Protein AF-0000000085056384 (afdb_homodimer)

Organism: Heterostelium pallidum (strain ATCC 26659 / Pp 5 / PN500) (NCBI:txid670386)

Sequence (356 aa):
MSIYLKQSVDLKYYKMDKVLSSLNLTNDDMIGVQISLLLFVPYLLGHFLFPKLTFQFGSLVLACCGGLTVGFSLNSHSSFEEKIADCIFSVVIMLLALSALHNNSKKPMMVGYILHGTWDILHHHWTGHLHVAWDIKTTTPLWYPLSCFTYDFLVAAMYMVTSYPSSGGNTAQKKKTRMSIYLKQSVDLKYYKMDKVLSSLNLTNDDMIGVQISLLLFVPYLLGHFLFPKLTFQFGSLVLACCGGLTVGFSLNSHSSFEEKIADCIFSVVIMLLALSALHNNSKKPMMVGYILHGTWDILHHHWTGHLHVAWDIKTTTPLWYPLSCFTYDFLVAAMYMVTSYPSSGGNTAQKKKTR

pLDDT: mean 84.23, std 18.68, range [29.98, 98.81]

Structure (mmCIF, N/CA/C/O backbone):
data_AF-0000000085056384-model_v1
#
loop_
_entity.id
_entity.type
_entity.pdbx_description
1 polymer 'Transmembrane protein'
#
loop_
_atom_site.group_PDB
_atom_site.id
_atom_site.type_symbol
_atom_site.label_atom_id
_atom_site.label_alt_id
_atom_site.label_comp_id
_atom_site.label_asym_id
_atom_site.label_entity_id
_atom_site.label_seq_id
_atom_site.pdbx_PDB_ins_code
_atom_site.Cartn_x
_atom_site.Cartn_y
_atom_site.Cartn_z
_atom_site.occupancy
_atom_site.B_iso_or_equiv
_atom_site.auth_seq_id
_atom_site.auth_comp_id
_atom_site.auth_asym_id
_atom_site.auth_atom_id
_atom_site.pdbx_PDB_model_num
ATOM 1 N N . MET A 1 1 ? -24.984 -33.156 29.578 1 57.06 1 MET A N 1
ATOM 2 C CA . MET A 1 1 ? -24.625 -31.75 29.344 1 57.06 1 MET A CA 1
ATOM 3 C C . MET A 1 1 ? -23.703 -31.625 28.141 1 57.06 1 MET A C 1
ATOM 5 O O . MET A 1 1 ? -23.859 -30.719 27.312 1 57.06 1 MET A O 1
ATOM 9 N N . SER A 1 2 ? -22.891 -32.656 27.828 1 69.38 2 SER A N 1
ATOM 10 C CA . SER A 1 2 ? -21.906 -32.625 26.75 1 69.38 2 SER A CA 1
ATOM 11 C C . SER A 1 2 ? -22.578 -32.812 25.391 1 69.38 2 SER A C 1
ATOM 13 O O . SER A 1 2 ? -22.25 -32.125 24.422 1 69.38 2 SER A O 1
ATOM 15 N N . ILE A 1 3 ? -23.625 -33.562 25.406 1 69.62 3 ILE A N 1
ATOM 16 C CA . ILE A 1 3 ? -24.266 -33.875 24.141 1 69.62 3 ILE A CA 1
ATOM 17 C C . ILE A 1 3 ? -25.109 -32.688 23.672 1 69.62 3 ILE A C 1
ATOM 19 O O . ILE A 1 3 ? -25.125 -32.344 22.484 1 69.62 3 ILE A O 1
ATOM 23 N N . TYR A 1 4 ? -25.719 -31.953 24.531 1 64.38 4 TYR A N 1
ATOM 24 C CA . TYR A 1 4 ? -26.531 -30.781 24.188 1 64.38 4 TYR A CA 1
ATOM 25 C C . TYR A 1 4 ? -25.656 -29.641 23.688 1 64.38 4 TYR A C 1
ATOM 27 O O . TYR A 1 4 ? -26.031 -28.922 22.75 1 64.38 4 TYR A O 1
ATOM 35 N N . LEU A 1 5 ? -24.516 -29.5 24.188 1 63.44 5 LEU A N 1
ATOM 36 C CA . LEU A 1 5 ? -23.578 -28.469 23.734 1 63.44 5 LEU A CA 1
ATOM 37 C C . LEU A 1 5 ? -23.047 -28.781 22.344 1 63.44 5 LEU A C 1
ATOM 39 O O . LEU A 1 5 ? -22.938 -27.875 21.5 1 63.44 5 LEU A O 1
ATOM 43 N N . LYS A 1 6 ? -22.812 -30.031 22.094 1 68.12 6 LYS A N 1
ATOM 44 C CA . LYS A 1 6 ? -22.344 -30.438 20.766 1 68.12 6 LYS A CA 1
ATOM 45 C C . LYS A 1 6 ? -23.422 -30.234 19.719 1 68.12 6 LYS A C 1
ATOM 47 O O . LYS A 1 6 ? -23.156 -29.75 18.625 1 68.12 6 LYS A O 1
ATOM 52 N N . GLN A 1 7 ? -24.594 -30.531 20.078 1 63.97 7 GLN A N 1
ATOM 53 C CA . GLN A 1 7 ? -25.719 -30.359 19.156 1 63.97 7 GLN A CA 1
ATOM 54 C C . GLN A 1 7 ? -25.969 -28.875 18.875 1 63.97 7 GLN A C 1
ATOM 56 O O . GLN A 1 7 ? -26.281 -28.5 17.75 1 63.97 7 GLN A O 1
ATOM 61 N N . SER A 1 8 ? -25.719 -28.062 19.844 1 64.25 8 SER A N 1
ATOM 62 C CA . SER A 1 8 ? -25.875 -26.625 19.656 1 64.25 8 SER A CA 1
ATOM 63 C C . SER A 1 8 ? -24.781 -26.047 18.781 1 64.25 8 SER A C 1
ATOM 65 O O . SER A 1 8 ? -25.047 -25.203 17.922 1 64.25 8 SER A O 1
ATOM 67 N N . VAL A 1 9 ? -23.625 -26.594 19.016 1 65.25 9 VAL A N 1
ATOM 68 C CA . VAL A 1 9 ? -22.5 -26.172 18.188 1 65.25 9 VAL A CA 1
ATOM 69 C C . VAL A 1 9 ? -22.703 -26.656 16.75 1 65.25 9 VAL A C 1
ATOM 71 O O . VAL A 1 9 ? -22.516 -25.891 15.797 1 65.25 9 VAL A O 1
ATOM 74 N N . ASP A 1 10 ? -23.109 -27.875 16.594 1 62.66 10 ASP A N 1
ATOM 75 C CA . ASP A 1 10 ? -23.406 -28.438 15.281 1 62.66 10 ASP A CA 1
ATOM 76 C C . ASP A 1 10 ? -24.531 -27.672 14.602 1 62.66 10 ASP A C 1
ATOM 78 O O . ASP A 1 10 ? -24.484 -27.438 13.391 1 62.66 10 ASP A O 1
ATOM 82 N N . LEU A 1 11 ? -25.484 -27.312 15.336 1 62.09 11 LEU A N 1
ATOM 83 C CA . LEU A 1 11 ? -26.594 -26.547 14.797 1 62.09 11 LEU A CA 1
ATOM 84 C C . LEU A 1 11 ? -26.141 -25.156 14.375 1 62.09 11 LEU A C 1
ATOM 86 O O . LEU A 1 11 ? -26.562 -24.656 13.328 1 62.09 11 LEU A O 1
ATOM 90 N N . LYS A 1 12 ? -25.391 -24.578 15.18 1 58.03 12 LYS A N 1
ATOM 91 C CA . LYS A 1 12 ? -24.859 -23.266 14.828 1 58.03 12 LYS A CA 1
ATOM 92 C C . LYS A 1 12 ? -23.984 -23.359 13.57 1 58.03 12 LYS A C 1
ATOM 94 O O . LYS A 1 12 ? -24.062 -22.484 12.703 1 58.03 12 LYS A O 1
ATOM 99 N N . TYR A 1 13 ? -23.172 -24.328 13.562 1 62.41 13 TYR A N 1
ATOM 100 C CA . TYR A 1 13 ? -22.359 -24.531 12.367 1 62.41 13 TYR A CA 1
ATOM 101 C C . TYR A 1 13 ? -23.234 -24.828 11.156 1 62.41 13 TYR A C 1
ATOM 103 O O . TYR A 1 13 ? -22.953 -24.344 10.055 1 62.41 13 TYR A O 1
ATOM 111 N N . TYR A 1 14 ? -24.234 -25.562 11.438 1 60.69 14 TYR A N 1
ATOM 112 C CA . TYR A 1 14 ? -25.172 -25.891 10.367 1 60.69 14 TYR A CA 1
ATOM 113 C C . TYR A 1 14 ? -25.906 -24.641 9.891 1 60.69 14 TYR A C 1
ATOM 115 O O . TYR A 1 14 ? -26.062 -24.422 8.688 1 60.69 14 TYR A O 1
ATOM 123 N N . LYS A 1 15 ? -26.375 -23.859 10.805 1 59.12 15 LYS A N 1
ATOM 124 C CA . LYS A 1 15 ? -27.031 -22.609 10.445 1 59.12 15 LYS A CA 1
ATOM 125 C C . LYS A 1 15 ? -26.078 -21.672 9.727 1 59.12 15 LYS A C 1
ATOM 127 O O . LYS A 1 15 ? -26.453 -21.016 8.742 1 59.12 15 LYS A O 1
ATOM 132 N N . MET A 1 16 ? -24.906 -21.562 10.234 1 63.88 16 MET A N 1
ATOM 133 C CA . MET A 1 16 ? -23.922 -20.703 9.586 1 63.88 16 MET A CA 1
ATOM 134 C C . MET A 1 16 ? -23.625 -21.188 8.172 1 63.88 16 MET A C 1
ATOM 136 O O . MET A 1 16 ? -23.531 -20.375 7.242 1 63.88 16 MET A O 1
ATOM 140 N N . ASP A 1 17 ? -23.578 -22.438 8.07 1 65.94 17 ASP A N 1
ATOM 141 C CA . ASP A 1 17 ? -23.359 -23.016 6.75 1 65.94 17 ASP A CA 1
ATOM 142 C C . ASP A 1 17 ? -24.516 -22.703 5.805 1 65.94 17 ASP A C 1
ATOM 144 O O . ASP A 1 17 ? -24.297 -22.422 4.621 1 65.94 17 ASP A O 1
ATOM 148 N N . LYS A 1 18 ? -25.734 -22.797 6.336 1 62.41 18 LYS A N 1
ATOM 149 C CA . LYS A 1 18 ? -26.906 -22.484 5.512 1 62.41 18 LYS A CA 1
ATOM 150 C C . LYS A 1 18 ? -26.906 -21.016 5.098 1 62.41 18 LYS A C 1
ATOM 152 O O . LYS A 1 18 ? -27.219 -20.688 3.953 1 62.41 18 LYS A O 1
ATOM 157 N N . VAL A 1 19 ? -26.656 -20.141 6 1 57.25 19 VAL A N 1
ATOM 158 C CA . VAL A 1 19 ? -26.594 -18.703 5.707 1 57.25 19 VAL A CA 1
ATOM 159 C C . VAL A 1 19 ? -25.484 -18.438 4.699 1 57.25 19 VAL A C 1
ATOM 161 O O . VAL A 1 19 ? -25.688 -17.703 3.725 1 57.25 19 VAL A O 1
ATOM 164 N N . LEU A 1 20 ? -24.406 -19.078 5.035 1 65.69 20 LEU A N 1
ATOM 165 C CA . LEU A 1 20 ? -23.281 -18.891 4.129 1 65.69 20 LEU A CA 1
ATOM 166 C C . LEU A 1 20 ? -23.625 -19.375 2.725 1 65.69 20 LEU A C 1
ATOM 168 O O . LEU A 1 20 ? -23.297 -18.719 1.735 1 65.69 20 LEU A O 1
ATOM 172 N N . SER A 1 21 ? -24.172 -20.562 2.721 1 68.75 21 SER A N 1
ATOM 173 C CA . SER A 1 21 ? -24.547 -21.141 1.431 1 68.75 21 SER A CA 1
ATOM 174 C C . SER A 1 21 ? -25.562 -20.266 0.71 1 68.75 21 SER A C 1
ATOM 176 O O . SER A 1 21 ? -25.484 -20.078 -0.506 1 68.75 21 SER A O 1
ATOM 178 N N . SER A 1 22 ? -26.438 -19.766 1.46 1 63.66 22 SER A N 1
ATOM 179 C CA . SER A 1 22 ? -27.469 -18.922 0.853 1 63.66 22 SER A CA 1
ATOM 180 C C . SER A 1 22 ? -26.875 -17.641 0.288 1 63.66 22 SER A C 1
ATOM 182 O O . SER A 1 22 ? -27.328 -17.125 -0.729 1 63.66 22 SER A O 1
ATOM 184 N N . LEU A 1 23 ? -25.75 -17.281 0.903 1 68.62 23 LEU A N 1
ATOM 185 C CA . LEU A 1 23 ? -25.141 -16.031 0.483 1 68.62 23 LEU A CA 1
ATOM 186 C C . LEU A 1 23 ? -23.922 -16.297 -0.399 1 68.62 23 LEU A C 1
ATOM 188 O O . LEU A 1 23 ? -23.203 -15.367 -0.779 1 68.62 23 LEU A O 1
ATOM 192 N N . ASN A 1 24 ? -23.75 -17.578 -0.714 1 75.06 24 ASN A N 1
ATOM 193 C CA . ASN A 1 24 ? -22.609 -17.984 -1.517 1 75.06 24 ASN A CA 1
ATOM 194 C C . ASN A 1 24 ? -21.297 -17.5 -0.912 1 75.06 24 ASN A C 1
ATOM 196 O O . ASN A 1 24 ? -20.453 -16.953 -1.619 1 75.06 24 ASN A O 1
ATOM 200 N N . LEU A 1 25 ? -21.328 -17.625 0.443 1 83.5 25 LEU A N 1
ATOM 201 C CA . LEU A 1 25 ? -20.125 -17.266 1.195 1 83.5 25 LEU A CA 1
ATOM 202 C C . LEU A 1 25 ? -19.406 -18.516 1.697 1 83.5 25 LEU A C 1
ATOM 204 O O . LEU A 1 25 ? -20.031 -19.547 1.94 1 83.5 25 LEU A O 1
ATOM 208 N N . THR A 1 26 ? -18.125 -18.422 1.777 1 85.94 26 THR A N 1
ATOM 209 C CA . THR A 1 26 ? -17.297 -19.5 2.33 1 85.94 26 THR A CA 1
ATOM 210 C C . THR A 1 26 ? -16.922 -19.188 3.775 1 85.94 26 THR A C 1
ATOM 212 O O . THR A 1 26 ? -17.172 -18.094 4.273 1 85.94 26 THR A O 1
ATOM 215 N N . ASN A 1 27 ? -16.422 -20.25 4.379 1 90.19 27 ASN A N 1
ATOM 216 C CA . ASN A 1 27 ? -15.883 -20.031 5.715 1 90.19 27 ASN A CA 1
ATOM 217 C C . ASN A 1 27 ? -14.789 -18.969 5.711 1 90.19 27 ASN A C 1
ATOM 219 O O . ASN A 1 27 ? -14.648 -18.203 6.668 1 90.19 27 ASN A O 1
ATOM 223 N N . ASP A 1 28 ? -14.055 -18.906 4.746 1 91.81 28 ASP A N 1
ATOM 224 C CA . ASP A 1 28 ? -13 -17.891 4.625 1 91.81 28 ASP A CA 1
ATOM 225 C C . ASP A 1 28 ? -13.594 -16.5 4.543 1 91.81 28 ASP A C 1
ATOM 227 O O . ASP A 1 28 ? -13.023 -15.539 5.078 1 91.81 28 ASP A O 1
ATOM 231 N N . ASP A 1 29 ? -14.695 -16.438 3.926 1 92.38 29 ASP A N 1
ATOM 232 C CA . ASP A 1 29 ? -15.391 -15.148 3.883 1 92.38 29 ASP A CA 1
ATOM 233 C C . ASP A 1 29 ? -15.742 -14.664 5.289 1 92.38 29 ASP A C 1
ATOM 235 O O . ASP A 1 29 ? -15.547 -13.492 5.617 1 92.38 29 ASP A O 1
ATOM 239 N N . MET A 1 30 ? -16.188 -15.531 6.008 1 93.5 30 MET A N 1
ATOM 240 C CA . MET A 1 30 ? -16.578 -15.172 7.367 1 93.5 30 MET A CA 1
ATOM 241 C C . MET A 1 30 ? -15.367 -14.805 8.211 1 93.5 30 MET A C 1
ATOM 243 O O . MET A 1 30 ? -15.43 -13.891 9.039 1 93.5 30 MET A O 1
ATOM 247 N N . ILE A 1 31 ? -14.352 -15.516 8.031 1 94.62 31 ILE A N 1
ATOM 248 C CA . ILE A 1 31 ? -13.102 -15.156 8.695 1 94.62 31 ILE A CA 1
ATOM 249 C C . ILE A 1 31 ? -12.703 -13.734 8.297 1 94.62 31 ILE A C 1
ATOM 251 O O . ILE A 1 31 ? -12.273 -12.945 9.141 1 94.62 31 ILE A O 1
ATOM 255 N N . GLY A 1 32 ? -12.883 -13.414 7.094 1 96.25 32 GLY A N 1
ATOM 256 C CA . GLY A 1 32 ? -12.594 -12.062 6.621 1 96.25 32 GLY A CA 1
ATOM 257 C C . GLY A 1 32 ? -13.414 -11 7.324 1 96.25 32 GLY A C 1
ATOM 258 O O . GLY A 1 32 ? -12.875 -9.961 7.723 1 96.25 32 GLY A O 1
ATOM 259 N N . VAL A 1 33 ? -14.648 -11.289 7.457 1 95.94 33 VAL A N 1
ATOM 260 C CA . VAL A 1 33 ? -15.523 -10.336 8.141 1 95.94 33 VAL A CA 1
ATOM 261 C C . VAL A 1 33 ? -15.086 -10.188 9.602 1 95.94 33 VAL A C 1
ATOM 263 O O . VAL A 1 33 ? -15.031 -9.078 10.125 1 95.94 33 VAL A O 1
ATOM 266 N N . GLN A 1 34 ? -14.766 -11.273 10.195 1 97.06 34 GLN A N 1
ATOM 267 C CA . GLN A 1 34 ? -14.312 -11.234 11.578 1 97.06 34 GLN A CA 1
ATOM 268 C C . GLN A 1 34 ? -13.023 -10.43 11.719 1 97.06 34 GLN A C 1
ATOM 270 O O . GLN A 1 34 ? -12.898 -9.602 12.625 1 97.06 34 GLN A O 1
ATOM 275 N N . ILE A 1 35 ? -12.109 -10.594 10.852 1 96.75 35 ILE A N 1
ATOM 276 C CA . ILE A 1 35 ? -10.859 -9.852 10.852 1 96.75 35 ILE A CA 1
ATOM 277 C C . ILE A 1 35 ? -11.141 -8.359 10.703 1 96.75 35 ILE A C 1
ATOM 279 O O . ILE A 1 35 ? -10.57 -7.539 11.43 1 96.75 35 ILE A O 1
ATOM 283 N N . SER A 1 36 ? -12.016 -8.031 9.82 1 97.81 36 SER A N 1
ATOM 284 C CA . SER A 1 36 ? -12.336 -6.629 9.57 1 97.81 36 SER A CA 1
ATOM 285 C C . SER A 1 36 ? -12.961 -5.977 10.805 1 97.81 36 SER A C 1
ATOM 287 O O . SER A 1 36 ? -12.625 -4.844 11.148 1 97.81 36 SER A O 1
ATOM 289 N N . LEU A 1 37 ? -13.836 -6.68 11.453 1 97.5 37 LEU A N 1
ATOM 290 C CA . LEU A 1 37 ? -14.469 -6.145 12.648 1 97.5 37 LEU A CA 1
ATOM 291 C C . LEU A 1 37 ? -13.445 -5.957 13.766 1 97.5 37 LEU A C 1
ATOM 293 O O . LEU A 1 37 ? -13.453 -4.938 14.461 1 97.5 37 LEU A O 1
ATOM 297 N N . LEU A 1 38 ? -12.578 -6.863 13.875 1 97.62 38 LEU A N 1
ATOM 298 C CA . LEU A 1 38 ? -11.531 -6.781 14.891 1 97.62 38 LEU A CA 1
ATOM 299 C C . LEU A 1 38 ? -10.609 -5.602 14.617 1 97.62 38 LEU A C 1
ATOM 301 O O . LEU A 1 38 ? -10.172 -4.922 15.555 1 97.62 38 LEU A O 1
ATOM 305 N N . LEU A 1 39 ? -10.328 -5.375 13.391 1 97.56 39 LEU A N 1
ATOM 306 C CA . LEU A 1 39 ? -9.422 -4.285 13.031 1 97.56 39 LEU A CA 1
ATOM 307 C C . LEU A 1 39 ? -10.141 -2.941 13.117 1 97.56 39 LEU A C 1
ATOM 309 O O . LEU A 1 39 ? -9.508 -1.914 13.375 1 97.56 39 LEU A O 1
ATOM 313 N N . PHE A 1 40 ? -11.422 -2.922 12.93 1 98.31 40 PHE A N 1
ATOM 314 C CA . PHE A 1 40 ? -12.172 -1.673 12.945 1 98.31 40 PHE A CA 1
ATOM 315 C C . PHE A 1 40 ? -12.289 -1.125 14.359 1 98.31 40 PHE A C 1
ATOM 317 O O . PHE A 1 40 ? -12.289 0.091 14.562 1 98.31 40 PHE A O 1
ATOM 324 N N . VAL A 1 41 ? -12.328 -1.906 15.328 1 98.06 41 VAL A N 1
ATOM 325 C CA . VAL A 1 41 ? -12.516 -1.483 16.719 1 98.06 41 VAL A CA 1
ATOM 326 C C . VAL A 1 41 ? -11.367 -0.577 17.141 1 98.06 41 VAL A C 1
ATOM 328 O O . VAL A 1 41 ? -11.586 0.558 17.562 1 98.06 41 VAL A O 1
ATOM 331 N N . PRO A 1 42 ? -10.148 -1.026 17.047 1 97.81 42 PRO A N 1
ATOM 332 C CA . PRO A 1 42 ? -9.078 -0.097 17.422 1 97.81 42 PRO A CA 1
ATOM 333 C C . PRO A 1 42 ? -9.039 1.142 16.531 1 97.81 42 PRO A C 1
ATOM 335 O O . PRO A 1 42 ? -8.648 2.221 16.984 1 97.81 42 PRO A O 1
ATOM 338 N N . TYR A 1 43 ? -9.43 0.991 15.289 1 97.56 43 TYR A N 1
ATOM 339 C CA . TYR A 1 43 ? -9.492 2.17 14.438 1 97.56 43 TYR A CA 1
ATOM 340 C C . TYR A 1 43 ? -10.523 3.168 14.953 1 97.56 43 TYR A C 1
ATOM 342 O O . TYR A 1 43 ? -10.258 4.371 15.016 1 97.56 43 TYR A O 1
ATOM 350 N N . LEU A 1 44 ? -11.633 2.654 15.32 1 96.5 44 LEU A N 1
ATOM 351 C CA . LEU A 1 44 ? -12.703 3.479 15.883 1 96.5 44 LEU A CA 1
ATOM 352 C C . LEU A 1 44 ? -12.25 4.141 17.188 1 96.5 44 LEU A C 1
ATOM 354 O O . LEU A 1 44 ? -12.43 5.348 17.359 1 96.5 44 LEU A O 1
ATOM 358 N N . LEU A 1 45 ? -11.648 3.422 18.031 1 96.81 45 LEU A N 1
ATOM 359 C CA . LEU A 1 45 ? -11.156 3.963 19.297 1 96.81 45 LEU A CA 1
ATOM 360 C C . LEU A 1 45 ? -10.086 5.02 19.047 1 96.81 45 LEU A C 1
ATOM 362 O O . LEU A 1 45 ? -10.094 6.078 19.688 1 96.81 45 LEU A O 1
ATOM 366 N N . GLY A 1 46 ? -9.242 4.746 18.125 1 96.19 46 GLY A N 1
ATOM 367 C CA . GLY A 1 46 ? -8.195 5.695 17.781 1 96.19 46 GLY A CA 1
ATOM 368 C C . GLY A 1 46 ? -8.727 6.996 17.219 1 96.19 46 GLY A C 1
ATOM 369 O O . GLY A 1 46 ? -8.18 8.07 17.484 1 96.19 46 GLY A O 1
ATOM 370 N N . HIS A 1 47 ? -9.734 6.848 16.453 1 95.06 47 HIS A N 1
ATOM 371 C CA . HIS A 1 47 ? -10.359 8.031 15.883 1 95.06 47 HIS A CA 1
ATOM 372 C C . HIS A 1 47 ? -10.797 9.008 16.969 1 95.06 47 HIS A C 1
ATOM 374 O O . HIS A 1 47 ? -10.648 10.227 16.812 1 95.06 47 HIS A O 1
ATOM 380 N N . PHE A 1 48 ? -11.203 8.539 18.078 1 93.88 48 PHE A N 1
ATOM 381 C CA . PHE A 1 48 ? -11.695 9.406 19.141 1 93.88 48 PHE A CA 1
ATOM 382 C C . PHE A 1 48 ? -10.562 9.828 20.062 1 93.88 48 PHE A C 1
ATOM 384 O O . PHE A 1 48 ? -10.555 10.953 20.578 1 93.88 48 PHE A O 1
ATOM 391 N N . LEU A 1 49 ? -9.586 9.008 20.219 1 95.06 49 LEU A N 1
ATOM 392 C CA . LEU A 1 49 ? -8.508 9.289 21.172 1 95.06 49 LEU A CA 1
ATOM 393 C C . LEU A 1 49 ? -7.367 10.039 20.484 1 95.06 49 LEU A C 1
ATOM 395 O O . LEU A 1 49 ? -6.703 10.867 21.109 1 95.06 49 LEU A O 1
ATOM 399 N N . PHE A 1 50 ? -7.133 9.68 19.266 1 95.19 50 PHE A N 1
ATOM 400 C CA . PHE A 1 50 ? -6.031 10.242 18.484 1 95.19 50 PHE A CA 1
ATOM 401 C C . PHE A 1 50 ? -6.465 10.539 17.062 1 95.19 50 PHE A C 1
ATOM 403 O O . PHE A 1 50 ? -5.965 9.922 16.109 1 95.19 50 PHE A O 1
ATOM 410 N N . PRO A 1 51 ? -7.262 11.492 16.797 1 94.19 51 PRO A N 1
ATOM 411 C CA . PRO A 1 51 ? -7.918 11.695 15.508 1 94.19 51 PRO A CA 1
ATOM 412 C C . PRO A 1 51 ? -6.926 11.969 14.383 1 94.19 51 PRO A C 1
ATOM 414 O O . PRO A 1 51 ? -7.086 11.445 13.273 1 94.19 51 PRO A O 1
ATOM 417 N N . LYS A 1 52 ? -5.895 12.727 14.602 1 93.94 52 LYS A N 1
ATOM 418 C CA . LYS A 1 52 ? -4.926 13.039 13.555 1 93.94 52 LYS A CA 1
ATOM 419 C C . LYS A 1 52 ? -4.125 11.805 13.164 1 93.94 52 LYS A C 1
ATOM 421 O O . LYS A 1 52 ? -3.965 11.516 11.977 1 93.94 52 LYS A O 1
ATOM 426 N N . LEU A 1 53 ? -3.711 11.094 14.188 1 96.19 53 LEU A N 1
ATOM 427 C CA . LEU A 1 53 ? -2.926 9.883 13.969 1 96.19 53 LEU A CA 1
ATOM 428 C C . LEU A 1 53 ? -3.738 8.836 13.219 1 96.19 53 LEU A C 1
ATOM 430 O O . LEU A 1 53 ? -3.236 8.211 12.281 1 96.19 53 LEU A O 1
ATOM 434 N N . THR A 1 54 ? -4.941 8.672 13.672 1 96.88 54 THR A N 1
ATOM 435 C CA . THR A 1 54 ? -5.805 7.664 13.07 1 96.88 54 THR A CA 1
ATOM 436 C C . THR A 1 54 ? -6.129 8.023 11.625 1 96.88 54 THR A C 1
ATOM 438 O O . THR A 1 54 ? -6.172 7.156 10.75 1 96.88 54 THR A O 1
ATOM 441 N N . PHE A 1 55 ? -6.281 9.297 11.391 1 97.12 55 PHE A N 1
ATOM 442 C CA . PHE A 1 55 ? -6.555 9.773 10.039 1 97.12 55 PHE A CA 1
ATOM 443 C C . PHE A 1 55 ? -5.371 9.516 9.117 1 97.12 55 PHE A C 1
ATOM 445 O O . PHE A 1 55 ? -5.543 9.039 8 1 97.12 55 PHE A O 1
ATOM 452 N N . GLN A 1 56 ? -4.238 9.797 9.578 1 98 56 GLN A N 1
ATOM 453 C CA . GLN A 1 56 ? -3.025 9.539 8.812 1 98 56 GLN A CA 1
ATOM 454 C C . GLN A 1 56 ? -2.832 8.039 8.586 1 98 56 GLN A C 1
ATOM 456 O O . GLN A 1 56 ? -2.482 7.617 7.48 1 98 56 GLN A O 1
ATOM 461 N N . PHE A 1 57 ? -3.111 7.328 9.602 1 98.5 57 PHE A N 1
ATOM 462 C CA . PHE A 1 57 ? -3.027 5.875 9.484 1 98.5 57 PHE A CA 1
ATOM 463 C C . PHE A 1 57 ? -4.016 5.355 8.453 1 98.5 57 PHE A C 1
ATOM 465 O O . PHE A 1 57 ? -3.676 4.492 7.641 1 98.5 57 PHE A O 1
ATOM 472 N N . GLY A 1 58 ? -5.191 5.859 8.508 1 98 58 GLY A N 1
ATOM 473 C CA . GLY A 1 58 ? -6.191 5.461 7.531 1 98 58 GLY A CA 1
ATOM 474 C C . GLY A 1 58 ? -5.77 5.734 6.098 1 98 58 GLY A C 1
ATOM 475 O O . GLY A 1 58 ? -6.039 4.934 5.203 1 98 58 GLY A O 1
ATOM 476 N N . SER A 1 59 ? -5.133 6.84 5.883 1 98.62 59 SER A N 1
ATOM 477 C CA . SER A 1 59 ? -4.637 7.168 4.551 1 98.62 59 SER A CA 1
ATOM 478 C C . SER A 1 59 ? -3.543 6.195 4.113 1 98.62 59 SER A C 1
ATOM 480 O O . SER A 1 59 ? -3.498 5.785 2.951 1 98.62 59 SER A O 1
ATOM 482 N N . LEU A 1 60 ? -2.734 5.832 5.012 1 98.81 60 LEU A N 1
ATOM 483 C CA . LEU A 1 60 ? -1.679 4.867 4.715 1 98.81 60 LEU A CA 1
ATOM 484 C C . LEU A 1 60 ? -2.266 3.492 4.418 1 98.81 60 LEU A C 1
ATOM 486 O O . LEU A 1 60 ? -1.762 2.775 3.551 1 98.81 60 LEU A O 1
ATOM 490 N N . VAL A 1 61 ? -3.287 3.145 5.168 1 98.75 61 VAL A N 1
ATOM 491 C CA . VAL A 1 61 ? -3.957 1.872 4.922 1 98.75 61 VAL A CA 1
ATOM 492 C C . VAL A 1 61 ? -4.52 1.851 3.502 1 98.75 61 VAL A C 1
ATOM 494 O O . VAL A 1 61 ? -4.41 0.843 2.799 1 98.75 61 VAL A O 1
ATOM 497 N N . LEU A 1 62 ? -5.109 2.924 3.127 1 98.5 62 LEU A N 1
ATOM 498 C CA . LEU A 1 62 ? -5.641 3.02 1.771 1 98.5 62 LEU A CA 1
ATOM 499 C C . LEU A 1 62 ? -4.539 2.814 0.739 1 98.5 62 LEU A C 1
ATOM 501 O O . LEU A 1 62 ? -4.715 2.057 -0.219 1 98.5 62 LEU A O 1
ATOM 505 N N . ALA A 1 63 ? -3.408 3.449 0.927 1 98.75 63 ALA A N 1
ATOM 506 C CA . ALA A 1 63 ? -2.27 3.285 0.029 1 98.75 63 ALA A CA 1
ATOM 507 C C . ALA A 1 63 ? -1.768 1.844 0.037 1 98.75 63 ALA A C 1
ATOM 509 O O . ALA A 1 63 ? -1.45 1.284 -1.015 1 98.75 63 ALA A O 1
ATOM 510 N N . CYS A 1 64 ? -1.714 1.301 1.202 1 98.69 64 CYS A N 1
ATOM 511 C CA . CYS A 1 64 ? -1.312 -0.093 1.357 1 98.69 64 CYS A CA 1
ATOM 512 C C . CYS A 1 64 ? -2.232 -1.018 0.571 1 98.69 64 CYS A C 1
ATOM 514 O O . CYS A 1 64 ? -1.77 -1.956 -0.08 1 98.69 64 CYS A O 1
ATOM 516 N N . CYS A 1 65 ? -3.488 -0.704 0.626 1 98.44 65 CYS A N 1
ATOM 517 C CA . CYS A 1 65 ? -4.465 -1.493 -0.116 1 98.44 65 CYS A CA 1
ATOM 518 C C . CYS A 1 65 ? -4.234 -1.371 -1.618 1 98.44 65 CYS A C 1
ATOM 520 O O . CYS A 1 65 ? -4.418 -2.338 -2.359 1 98.44 65 CYS A O 1
ATOM 522 N N . GLY A 1 66 ? -3.887 -0.182 -2.023 1 98.38 66 GLY A N 1
ATOM 523 C CA . GLY A 1 66 ? -3.48 -0.047 -3.414 1 98.38 66 GLY A CA 1
ATOM 524 C C . GLY A 1 66 ? -2.338 -0.968 -3.795 1 98.38 66 GLY A C 1
ATOM 525 O O . GLY A 1 66 ? -2.363 -1.593 -4.855 1 98.38 66 GLY A O 1
ATOM 526 N N . GLY A 1 67 ? -1.363 -1.081 -2.939 1 98.5 67 GLY A N 1
ATOM 527 C CA . GLY A 1 67 ? -0.261 -2.006 -3.152 1 98.5 67 GLY A CA 1
ATOM 528 C C . GLY A 1 67 ? -0.702 -3.457 -3.199 1 98.5 67 GLY A C 1
ATOM 529 O O . GLY A 1 67 ? -0.249 -4.223 -4.055 1 98.5 67 GLY A O 1
ATOM 530 N N . LEU A 1 68 ? -1.578 -3.805 -2.297 1 98.19 68 LEU A N 1
ATOM 531 C CA . LEU A 1 68 ? -2.107 -5.164 -2.275 1 98.19 68 LEU A CA 1
ATOM 532 C C . LEU A 1 68 ? -2.783 -5.504 -3.6 1 98.19 68 LEU A C 1
ATOM 534 O O . LEU A 1 68 ? -2.539 -6.574 -4.168 1 98.19 68 LEU A O 1
ATOM 538 N N . THR A 1 69 ? -3.555 -4.574 -4.082 1 97.06 69 THR A N 1
ATOM 539 C CA . THR A 1 69 ? -4.277 -4.781 -5.332 1 97.06 69 THR A CA 1
ATOM 540 C C . THR A 1 69 ? -3.309 -5.055 -6.477 1 97.06 69 THR A C 1
ATOM 542 O O . THR A 1 69 ? -3.48 -6.02 -7.223 1 97.06 69 THR A O 1
ATOM 545 N N . VAL A 1 70 ? -2.312 -4.273 -6.582 1 97.81 70 VAL A N 1
ATOM 546 C CA . VAL A 1 70 ? -1.335 -4.426 -7.652 1 97.81 70 VAL A CA 1
ATOM 547 C C . VAL A 1 70 ? -0.535 -5.711 -7.441 1 97.81 70 VAL A C 1
ATOM 549 O O . VAL A 1 70 ? -0.278 -6.453 -8.391 1 97.81 70 VAL A O 1
ATOM 552 N N . GLY A 1 71 ? -0.149 -6.012 -6.211 1 97.31 71 GLY A N 1
ATOM 553 C CA . GLY A 1 71 ? 0.579 -7.234 -5.906 1 97.31 71 GLY A CA 1
ATOM 554 C C . GLY A 1 71 ? -0.188 -8.492 -6.266 1 97.31 71 GLY A C 1
ATOM 555 O O . GLY A 1 71 ? 0.359 -9.398 -6.898 1 97.31 71 GLY A O 1
ATOM 556 N N . PHE A 1 72 ? -1.437 -8.523 -5.867 1 96.12 72 PHE A N 1
ATOM 557 C CA . PHE A 1 72 ? -2.281 -9.656 -6.227 1 96.12 72 PHE A CA 1
ATOM 558 C C . PHE A 1 72 ? -2.41 -9.781 -7.738 1 96.12 72 PHE A C 1
ATOM 560 O O . PHE A 1 72 ? -2.32 -10.875 -8.289 1 96.12 72 PHE A O 1
ATOM 567 N N . SER A 1 73 ? -2.584 -8.664 -8.336 1 95.25 73 SER A N 1
ATOM 568 C CA . SER A 1 73 ? -2.812 -8.641 -9.773 1 95.25 73 SER A CA 1
ATOM 569 C C . SER A 1 73 ? -1.584 -9.125 -10.539 1 95.25 73 SER A C 1
ATOM 571 O O . SER A 1 73 ? -1.687 -9.984 -11.414 1 95.25 73 SER A O 1
ATOM 573 N N . LEU A 1 74 ? -0.423 -8.688 -10.203 1 95.12 74 LEU A N 1
ATOM 574 C CA . LEU A 1 74 ? 0.799 -8.992 -10.938 1 95.12 74 LEU A CA 1
ATOM 575 C C . LEU A 1 74 ? 1.204 -10.445 -10.75 1 95.12 74 LEU A C 1
ATOM 577 O O . LEU A 1 74 ? 1.832 -11.039 -11.633 1 95.12 74 LEU A O 1
ATOM 581 N N . ASN A 1 75 ? 0.773 -11 -9.672 1 93.56 75 ASN A N 1
ATOM 582 C CA . ASN A 1 75 ? 1.121 -12.391 -9.414 1 93.56 75 ASN A CA 1
ATOM 583 C C . ASN A 1 75 ? -0.033 -13.336 -9.75 1 93.56 75 ASN A C 1
ATOM 585 O O . ASN A 1 75 ? -0.049 -14.484 -9.312 1 93.56 75 ASN A O 1
ATOM 589 N N . SER A 1 76 ? -0.941 -12.836 -10.453 1 92.25 76 SER A N 1
ATOM 590 C CA . SER A 1 76 ? -2.055 -13.656 -10.906 1 92.25 76 SER A CA 1
ATOM 591 C C . SER A 1 76 ? -1.984 -13.898 -12.414 1 92.25 76 SER A C 1
ATOM 593 O O . SER A 1 76 ? -1.183 -13.273 -13.109 1 92.25 76 SER A O 1
ATOM 595 N N . HIS A 1 77 ? -2.77 -14.961 -12.875 1 88.19 77 HIS A N 1
ATOM 596 C CA . HIS A 1 77 ? -2.877 -15.25 -14.297 1 88.19 77 HIS A CA 1
ATOM 597 C C . HIS A 1 77 ? -4.008 -14.453 -14.938 1 88.19 77 HIS A C 1
ATOM 599 O O . HIS A 1 77 ? -4.875 -15.023 -15.602 1 88.19 77 HIS A O 1
ATOM 605 N N . SER A 1 78 ? -4.008 -13.203 -14.641 1 86.62 78 SER A N 1
ATOM 606 C CA . SER A 1 78 ? -5.023 -12.328 -15.219 1 86.62 78 SER A CA 1
ATOM 607 C C . SER A 1 78 ? -4.539 -11.703 -16.516 1 86.62 78 SER A C 1
ATOM 609 O O . SER A 1 78 ? -3.355 -11.789 -16.859 1 86.62 78 SER A O 1
ATOM 611 N N . SER A 1 79 ? -5.473 -11.18 -17.297 1 89.25 79 SER A N 1
ATOM 612 C CA . SER A 1 79 ? -5.148 -10.539 -18.578 1 89.25 79 SER A CA 1
ATOM 613 C C . SER A 1 79 ? -4.332 -9.266 -18.359 1 89.25 79 SER A C 1
ATOM 615 O O . SER A 1 79 ? -4.316 -8.711 -17.266 1 89.25 79 SER A O 1
ATOM 617 N N . PHE A 1 80 ? -3.68 -8.891 -19.406 1 91.69 80 PHE A N 1
ATOM 618 C CA . PHE A 1 80 ? -2.93 -7.641 -19.375 1 91.69 80 PHE A CA 1
ATOM 619 C C . PHE A 1 80 ? -3.85 -6.465 -19.078 1 91.69 80 PHE A C 1
ATOM 621 O O . PHE A 1 80 ? -3.492 -5.566 -18.312 1 91.69 80 PHE A O 1
ATOM 628 N N . GLU A 1 81 ? -5 -6.5 -19.672 1 91.25 81 GLU A N 1
ATOM 629 C CA . GLU A 1 81 ? -5.98 -5.438 -19.469 1 91.25 81 GLU A CA 1
ATOM 630 C C . GLU A 1 81 ? -6.387 -5.336 -18 1 91.25 81 GLU A C 1
ATOM 632 O O . GLU A 1 81 ? -6.512 -4.238 -17.453 1 91.25 81 GLU A O 1
ATOM 637 N N . GLU A 1 82 ? -6.582 -6.438 -17.359 1 90.38 82 GLU A N 1
ATOM 638 C CA . GLU A 1 82 ? -6.953 -6.438 -15.953 1 90.38 82 GLU A CA 1
ATOM 639 C C . GLU A 1 82 ? -5.816 -5.914 -15.078 1 90.38 82 GLU A C 1
ATOM 641 O O . GLU A 1 82 ? -6.051 -5.18 -14.117 1 90.38 82 GLU A O 1
ATOM 646 N N . LYS A 1 83 ? -4.645 -6.262 -15.445 1 94.56 83 LYS A N 1
ATOM 647 C CA . LYS A 1 83 ? -3.488 -5.785 -14.695 1 94.56 83 LYS A CA 1
ATOM 648 C C . LYS A 1 83 ? -3.354 -4.27 -14.789 1 94.56 83 LYS A C 1
ATOM 650 O O . LYS A 1 83 ? -3.092 -3.598 -13.789 1 94.56 83 LYS A O 1
ATOM 655 N N . ILE A 1 84 ? -3.588 -3.775 -15.969 1 95.75 84 ILE A N 1
ATOM 656 C CA . ILE A 1 84 ? -3.533 -2.33 -16.156 1 95.75 84 ILE A CA 1
ATOM 657 C C . ILE A 1 84 ? -4.668 -1.664 -15.383 1 95.75 84 ILE A C 1
ATOM 659 O O . ILE A 1 84 ? -4.465 -0.629 -14.742 1 95.75 84 ILE A O 1
ATOM 663 N N . ALA A 1 85 ? -5.848 -2.217 -15.43 1 94.31 85 ALA A N 1
ATOM 664 C CA . ALA A 1 85 ? -6.98 -1.672 -14.695 1 94.31 85 ALA A CA 1
ATOM 665 C C . ALA A 1 85 ? -6.688 -1.621 -13.195 1 94.31 85 ALA A C 1
ATOM 667 O O . ALA A 1 85 ? -6.969 -0.619 -12.531 1 94.31 85 ALA A O 1
ATOM 668 N N . ASP A 1 86 ? -6.086 -2.627 -12.688 1 96.44 86 ASP A N 1
ATOM 669 C CA . ASP A 1 86 ? -5.746 -2.686 -11.266 1 96.44 86 ASP A CA 1
ATOM 670 C C . ASP A 1 86 ? -4.672 -1.66 -10.914 1 96.44 86 ASP A C 1
ATOM 672 O O . ASP A 1 86 ? -4.711 -1.058 -9.844 1 96.44 86 ASP A O 1
ATOM 676 N N . CYS A 1 87 ? -3.75 -1.455 -11.781 1 97.38 87 CYS A N 1
ATOM 677 C CA . CYS A 1 87 ? -2.717 -0.449 -11.562 1 97.38 87 CYS A CA 1
ATOM 678 C C . CYS A 1 87 ? -3.312 0.954 -11.57 1 97.38 87 CYS A C 1
ATOM 680 O O . CYS A 1 87 ? -3 1.771 -10.703 1 97.38 87 CYS A O 1
ATOM 682 N N . ILE A 1 88 ? -4.145 1.206 -12.539 1 97.94 88 ILE A N 1
ATOM 683 C CA . ILE A 1 88 ? -4.789 2.514 -12.625 1 97.94 88 ILE A CA 1
ATOM 684 C C . ILE A 1 88 ? -5.629 2.756 -11.375 1 97.94 88 ILE A C 1
ATOM 686 O O . ILE A 1 88 ? -5.578 3.838 -10.781 1 97.94 88 ILE A O 1
ATOM 690 N N . PHE A 1 89 ? -6.375 1.761 -11.008 1 97.69 89 PHE A N 1
ATOM 691 C CA . PHE A 1 89 ? -7.195 1.869 -9.812 1 97.69 89 PHE A CA 1
ATOM 692 C C . PHE A 1 89 ? -6.34 2.189 -8.594 1 97.69 89 PHE A C 1
ATOM 694 O O . PHE A 1 89 ? -6.699 3.041 -7.777 1 97.69 89 PHE A O 1
ATOM 701 N N . SER A 1 90 ? -5.215 1.495 -8.453 1 98.44 90 SER A N 1
ATOM 702 C CA . SER A 1 90 ? -4.301 1.736 -7.34 1 98.44 90 SER A CA 1
ATOM 703 C C . SER A 1 90 ? -3.811 3.18 -7.332 1 98.44 90 SER A C 1
ATOM 705 O O . SER A 1 90 ? -3.721 3.803 -6.273 1 98.44 90 SER A O 1
ATOM 707 N N . VAL A 1 91 ? -3.523 3.734 -8.469 1 98.44 91 VAL A N 1
ATOM 708 C CA . VAL A 1 91 ? -3.082 5.121 -8.57 1 98.44 91 VAL A CA 1
ATOM 709 C C . VAL A 1 91 ? -4.199 6.055 -8.109 1 98.44 91 VAL A C 1
ATOM 711 O O . VAL A 1 91 ? -3.951 7.023 -7.391 1 98.44 91 VAL A O 1
ATOM 714 N N . VAL A 1 92 ? -5.391 5.758 -8.484 1 98.62 92 VAL A N 1
ATOM 715 C CA . VAL A 1 92 ? -6.543 6.57 -8.102 1 98.62 92 VAL A CA 1
ATOM 716 C C . VAL A 1 92 ? -6.68 6.574 -6.578 1 98.62 92 VAL A C 1
ATOM 718 O O . VAL A 1 92 ? -6.84 7.637 -5.969 1 98.62 92 VAL A O 1
ATOM 721 N N . ILE A 1 93 ? -6.539 5.41 -5.965 1 98.06 93 ILE A N 1
ATOM 722 C CA . ILE A 1 93 ? -6.719 5.324 -4.52 1 98.06 93 ILE A CA 1
ATOM 723 C C . ILE A 1 93 ? -5.566 6.035 -3.814 1 98.06 93 ILE A C 1
ATOM 725 O O . ILE A 1 93 ? -5.766 6.684 -2.783 1 98.06 93 ILE A O 1
ATOM 729 N N . MET A 1 94 ? -4.398 5.957 -4.395 1 98.38 94 MET A N 1
ATOM 730 C CA . MET A 1 94 ? -3.246 6.668 -3.855 1 98.38 94 MET A CA 1
ATOM 731 C C . MET A 1 94 ? -3.461 8.18 -3.918 1 98.38 94 MET A C 1
ATOM 733 O O . MET A 1 94 ? -3.143 8.891 -2.967 1 98.38 94 MET A O 1
ATOM 737 N N . LEU A 1 95 ? -4.012 8.648 -4.957 1 98.62 95 LEU A N 1
ATOM 738 C CA . LEU A 1 95 ? -4.254 10.078 -5.125 1 98.62 95 LEU A CA 1
ATOM 739 C C . LEU A 1 95 ? -5.344 10.555 -4.168 1 98.62 95 LEU A C 1
ATOM 741 O O . LEU A 1 95 ? -5.281 11.68 -3.664 1 98.62 95 LEU A O 1
ATOM 745 N N . LEU A 1 96 ? -6.262 9.766 -3.941 1 98.75 96 LEU A N 1
ATOM 746 C CA . LEU A 1 96 ? -7.293 10.117 -2.969 1 98.75 96 LEU A CA 1
ATOM 747 C C . LEU A 1 96 ? -6.715 10.172 -1.56 1 98.75 96 LEU A C 1
ATOM 749 O O . LEU A 1 96 ? -7.031 11.078 -0.787 1 98.75 96 LEU A O 1
ATOM 753 N N . ALA A 1 97 ? -5.855 9.203 -1.251 1 98.75 97 ALA A N 1
ATOM 754 C CA . ALA A 1 97 ? -5.184 9.234 0.045 1 98.75 97 ALA A CA 1
ATOM 755 C C . ALA A 1 97 ? -4.316 10.477 0.183 1 98.75 97 ALA A C 1
ATOM 757 O O . ALA A 1 97 ? -4.301 11.117 1.238 1 98.75 97 ALA A O 1
ATOM 758 N N . LEU A 1 98 ? -3.668 10.805 -0.871 1 98.69 98 LEU A N 1
ATOM 759 C CA . LEU A 1 98 ? -2.832 12 -0.874 1 98.69 98 LEU A CA 1
ATOM 760 C C . LEU A 1 98 ? -3.68 13.258 -0.681 1 98.69 98 LEU A C 1
ATOM 762 O O . LEU A 1 98 ? -3.312 14.148 0.091 1 98.69 98 LEU A O 1
ATOM 766 N N . SER A 1 99 ? -4.75 13.289 -1.396 1 98.38 99 SER A N 1
ATOM 767 C CA . SER A 1 99 ? -5.66 14.43 -1.271 1 98.38 99 SER A CA 1
ATOM 768 C C . SER A 1 99 ? -6.191 14.555 0.153 1 98.38 99 SER A C 1
ATOM 770 O O . SER A 1 99 ? -6.332 15.664 0.671 1 98.38 99 SER A O 1
ATOM 772 N N . ALA A 1 100 ? -6.461 13.469 0.735 1 97.75 100 ALA A N 1
ATOM 773 C CA . ALA A 1 100 ? -6.941 13.484 2.113 1 97.75 100 ALA A CA 1
ATOM 774 C C . ALA A 1 100 ? -5.891 14.055 3.059 1 97.75 100 ALA A C 1
ATOM 776 O O . ALA A 1 100 ? -6.191 14.938 3.871 1 97.75 100 ALA A O 1
ATOM 777 N N . LEU A 1 101 ? -4.703 13.641 2.908 1 96.81 101 LEU A N 1
ATOM 778 C CA . LEU A 1 101 ? -3.621 14.094 3.773 1 96.81 101 LEU A CA 1
ATOM 779 C C . LEU A 1 101 ? -3.309 15.57 3.527 1 96.81 101 LEU A C 1
ATOM 781 O O . LEU A 1 101 ? -3.215 16.359 4.473 1 96.81 101 LEU A O 1
ATOM 785 N N . HIS A 1 102 ? -3.186 15.812 2.303 1 96.25 102 HIS A N 1
ATOM 786 C CA . HIS A 1 102 ? -2.713 17.141 1.94 1 96.25 102 HIS A CA 1
ATOM 787 C C . HIS A 1 102 ? -3.725 18.219 2.334 1 96.25 102 HIS A C 1
ATOM 789 O O . HIS A 1 102 ? -3.346 19.297 2.783 1 96.25 102 HIS A O 1
ATOM 795 N N . ASN A 1 103 ? -4.988 17.906 2.17 1 95.12 103 ASN A N 1
ATOM 796 C CA . ASN A 1 103 ? -6.039 18.875 2.461 1 9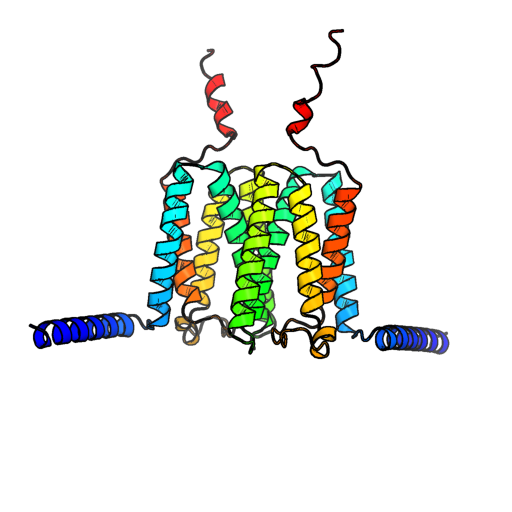5.12 103 ASN A CA 1
ATOM 797 C C . ASN A 1 103 ? -6.613 18.688 3.859 1 95.12 103 ASN A C 1
ATOM 799 O O . ASN A 1 103 ? -7.496 19.422 4.281 1 95.12 103 ASN A O 1
ATOM 803 N N . ASN A 1 104 ? -6.062 17.719 4.48 1 93.88 104 ASN A N 1
ATOM 804 C CA . ASN A 1 104 ? -6.645 17.391 5.777 1 93.88 104 ASN A CA 1
ATOM 805 C C . ASN A 1 104 ? -8.164 17.297 5.699 1 93.88 104 ASN A C 1
ATOM 807 O O . ASN A 1 104 ? -8.867 17.953 6.473 1 93.88 104 ASN A O 1
ATOM 811 N N . SER A 1 105 ? -8.617 16.531 4.711 1 95.56 105 SER A N 1
ATOM 812 C CA . SER A 1 105 ? -10.047 16.406 4.434 1 95.56 1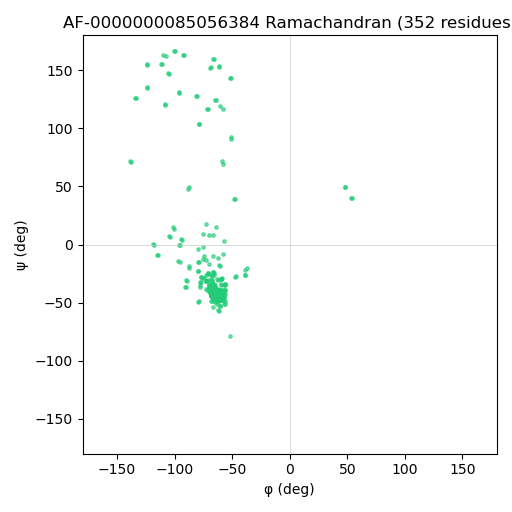05 SER A CA 1
ATOM 813 C C . SER A 1 105 ? -10.484 14.953 4.461 1 95.56 105 SER A C 1
ATOM 815 O O . SER A 1 105 ? -9.852 14.094 3.836 1 95.56 105 SER A O 1
ATOM 817 N N . LYS A 1 106 ? -11.57 14.672 5.094 1 95.44 106 LYS A N 1
ATOM 818 C CA . LYS A 1 106 ? -12.047 13.297 5.227 1 95.44 106 LYS A CA 1
ATOM 819 C C . LYS A 1 106 ? -12.75 12.836 3.953 1 95.44 106 LYS A C 1
ATOM 821 O O . LYS A 1 106 ? -12.906 11.633 3.725 1 95.44 106 LYS A O 1
ATOM 826 N N . LYS A 1 107 ? -13.25 13.766 3.125 1 96.69 107 LYS A N 1
ATOM 827 C CA . LYS A 1 107 ? -14.07 13.398 1.973 1 96.69 107 LYS A CA 1
ATOM 828 C C . LYS A 1 107 ? -13.289 12.5 1.011 1 96.69 107 LYS A C 1
ATOM 830 O O . LYS A 1 107 ? -13.758 11.422 0.646 1 96.69 107 LYS A O 1
ATOM 835 N N . PRO A 1 108 ? -12.086 12.945 0.581 1 98 108 PRO A N 1
ATOM 836 C CA . PRO A 1 108 ? -11.359 12.039 -0.313 1 98 108 PRO A CA 1
ATOM 837 C C . PRO A 1 108 ? -11.07 10.68 0.329 1 98 108 PRO A C 1
ATOM 839 O O . PRO A 1 108 ? -11.039 9.664 -0.363 1 98 108 PRO 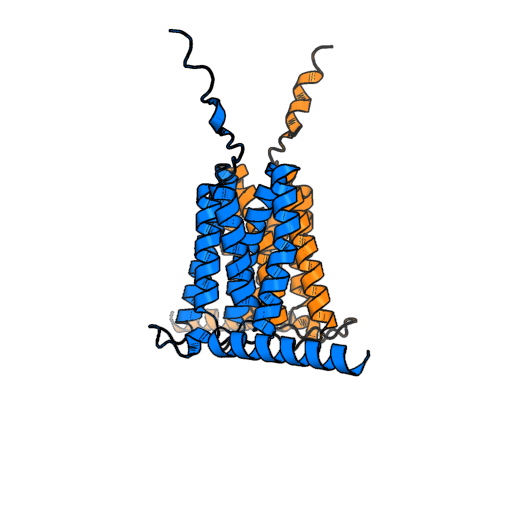A O 1
ATOM 842 N N . MET A 1 109 ? -10.828 10.656 1.58 1 96.38 109 MET A N 1
ATOM 843 C CA . MET A 1 109 ? -10.578 9.398 2.281 1 96.38 109 MET A CA 1
ATOM 844 C C . MET A 1 109 ? -11.805 8.492 2.225 1 96.38 109 MET A C 1
ATOM 846 O O . MET A 1 109 ? -11.695 7.305 1.925 1 96.38 109 MET A O 1
ATOM 850 N N . MET A 1 110 ? -12.945 9.086 2.51 1 97.75 110 MET A N 1
ATOM 851 C CA . MET A 1 110 ? -14.195 8.336 2.455 1 97.75 110 MET A CA 1
ATOM 852 C C . MET A 1 110 ? -14.422 7.762 1.06 1 97.75 110 MET A C 1
ATOM 854 O O . MET A 1 110 ? -14.758 6.586 0.914 1 97.75 110 MET A O 1
ATOM 858 N N . VAL A 1 111 ? -14.227 8.57 0.069 1 98.44 111 VAL A N 1
ATOM 859 C CA . VAL A 1 111 ? -14.398 8.133 -1.313 1 98.44 111 VAL A CA 1
ATOM 860 C C . VAL A 1 111 ? -13.414 7.012 -1.63 1 98.44 111 VAL A C 1
ATOM 862 O O . VAL A 1 111 ? -13.781 6.02 -2.264 1 98.44 111 VAL A O 1
ATOM 865 N N . GLY A 1 112 ? -12.195 7.188 -1.139 1 98.62 112 GLY A N 1
ATOM 866 C CA . GLY A 1 112 ? -11.188 6.16 -1.348 1 98.62 112 GLY A CA 1
ATOM 867 C C . GLY A 1 112 ? -11.562 4.82 -0.75 1 98.62 112 GLY A C 1
ATOM 868 O O . GLY A 1 112 ? -11.43 3.783 -1.402 1 98.62 112 GLY A O 1
ATOM 869 N N . TYR A 1 113 ? -12.047 4.824 0.412 1 98.56 113 TYR A N 1
ATOM 870 C CA . TYR A 1 113 ? -12.43 3.586 1.085 1 98.56 113 TYR A CA 1
ATOM 871 C C . TYR A 1 113 ? -13.633 2.949 0.408 1 98.56 113 TYR A C 1
ATOM 873 O O . TYR A 1 113 ? -13.68 1.731 0.216 1 98.56 113 TYR A O 1
ATOM 881 N N . ILE A 1 114 ? -14.617 3.732 0.029 1 98.38 114 ILE A N 1
ATOM 882 C CA . ILE A 1 114 ? -15.789 3.207 -0.658 1 98.38 114 ILE A CA 1
ATOM 883 C C . ILE A 1 114 ? -15.375 2.592 -1.992 1 98.38 114 ILE A C 1
ATOM 885 O O . ILE A 1 114 ? -15.781 1.475 -2.32 1 98.38 114 ILE A O 1
ATOM 889 N N . LEU A 1 115 ? -14.594 3.305 -2.729 1 98.25 115 LEU A N 1
ATOM 890 C CA . LEU A 1 115 ? -14.125 2.811 -4.02 1 98.25 115 LEU A CA 1
ATOM 891 C C . LEU A 1 115 ? -13.328 1.52 -3.855 1 98.25 115 LEU A C 1
ATOM 893 O O . LEU A 1 115 ? -13.539 0.558 -4.598 1 98.25 115 LEU A O 1
ATOM 897 N N . HIS A 1 116 ? -12.461 1.488 -2.885 1 98 116 HIS A N 1
ATOM 898 C CA . HIS A 1 116 ? -11.625 0.31 -2.68 1 98 116 HIS A CA 1
ATOM 899 C C . HIS A 1 116 ? -12.461 -0.901 -2.291 1 98 116 HIS A C 1
ATOM 901 O O . HIS A 1 116 ? -12.32 -1.976 -2.881 1 98 116 HIS A O 1
ATOM 907 N N . GLY A 1 117 ? -13.352 -0.728 -1.31 1 96.56 117 GLY A N 1
ATOM 908 C CA . GLY A 1 117 ? -14.234 -1.821 -0.927 1 96.56 117 GLY A CA 1
ATOM 909 C C . GLY A 1 117 ? -15.055 -2.357 -2.084 1 96.56 117 GLY A C 1
ATOM 910 O O . GLY A 1 117 ? -15.211 -3.57 -2.23 1 96.56 117 GLY A O 1
ATOM 911 N N . THR A 1 118 ? -15.508 -1.52 -2.896 1 95.06 118 THR A N 1
ATOM 912 C CA . THR A 1 118 ? -16.297 -1.909 -4.059 1 95.06 118 THR A CA 1
ATOM 913 C C . THR A 1 118 ? -15.43 -2.656 -5.074 1 95.06 118 THR A C 1
ATOM 915 O O . THR A 1 118 ? -15.852 -3.682 -5.617 1 95.06 118 THR A O 1
ATOM 918 N N . TRP A 1 119 ? -14.266 -2.174 -5.293 1 94.69 119 TRP A N 1
ATOM 919 C CA . TRP A 1 119 ? -13.344 -2.828 -6.215 1 94.69 119 TRP A CA 1
ATOM 920 C C . TRP A 1 119 ? -13.055 -4.258 -5.77 1 94.69 119 TRP A C 1
ATOM 922 O O . TRP A 1 119 ? -13 -5.172 -6.594 1 94.69 119 TRP A O 1
ATOM 932 N N . ASP A 1 120 ? -12.891 -4.375 -4.441 1 92.81 120 ASP A N 1
ATOM 933 C CA . ASP A 1 120 ? -12.562 -5.688 -3.895 1 92.81 120 ASP A CA 1
ATOM 934 C C . ASP A 1 120 ? -13.734 -6.656 -4.043 1 92.81 120 ASP A C 1
ATOM 936 O O . ASP A 1 120 ? -13.539 -7.836 -4.34 1 92.81 120 ASP A O 1
ATOM 940 N N . ILE A 1 121 ? -14.859 -6.184 -3.879 1 87.31 121 ILE A N 1
ATOM 941 C CA . ILE A 1 121 ? -16.016 -7.07 -3.992 1 87.31 121 ILE A CA 1
ATOM 942 C C . ILE A 1 121 ? -16.172 -7.523 -5.441 1 87.31 121 ILE A C 1
ATOM 944 O O . ILE A 1 121 ? -16.641 -8.641 -5.703 1 87.31 121 ILE A O 1
ATOM 948 N N . LEU A 1 122 ? -15.75 -6.688 -6.391 1 85.62 122 LEU A N 1
ATOM 949 C CA . LEU A 1 122 ? -15.766 -7.07 -7.797 1 85.62 122 LEU A CA 1
ATOM 950 C C . LEU A 1 122 ? -14.773 -8.203 -8.062 1 85.62 122 LEU A C 1
ATOM 952 O O . LEU A 1 122 ? -14.922 -8.945 -9.031 1 85.62 122 LEU A O 1
ATOM 956 N N . HIS A 1 123 ? -13.773 -8.328 -7.227 1 82.5 123 HIS A N 1
ATOM 957 C CA . HIS A 1 123 ? -12.766 -9.375 -7.359 1 82.5 123 HIS A CA 1
ATOM 958 C C . HIS A 1 123 ? -13.125 -10.594 -6.516 1 82.5 123 HIS A C 1
ATOM 960 O O . HIS A 1 123 ? -12.328 -11.531 -6.402 1 82.5 123 HIS A O 1
ATOM 966 N N . HIS A 1 124 ? -14.242 -10.531 -5.93 1 76.81 124 HIS A N 1
ATOM 967 C CA . HIS A 1 124 ? -14.719 -11.656 -5.133 1 76.81 124 HIS A CA 1
ATOM 968 C C . HIS A 1 124 ? -15.062 -12.852 -6.02 1 76.81 124 HIS A C 1
ATOM 970 O O . HIS A 1 124 ? -15.398 -12.68 -7.195 1 76.81 124 HIS A O 1
ATOM 976 N N . HIS A 1 125 ? -14.938 -13.93 -5.41 1 73.81 125 HIS A N 1
ATOM 977 C CA . HIS A 1 125 ? -15.156 -15.156 -6.172 1 73.81 125 HIS A CA 1
ATOM 978 C C . HIS A 1 125 ? -16.578 -15.219 -6.719 1 73.81 125 HIS A C 1
ATOM 980 O O . HIS A 1 125 ? -16.844 -15.969 -7.66 1 73.81 125 HIS A O 1
ATOM 986 N N . TRP A 1 126 ? -17.438 -14.352 -6.09 1 70.38 126 TRP A N 1
ATOM 987 C CA . TRP A 1 126 ? -18.797 -14.258 -6.605 1 70.38 126 TRP A CA 1
ATOM 988 C C . TRP A 1 126 ? -18.812 -13.805 -8.062 1 70.38 126 TRP A C 1
ATOM 990 O O . TRP A 1 126 ? -19.688 -14.188 -8.836 1 70.38 126 TRP A O 1
ATOM 1000 N N . THR A 1 127 ? -17.797 -13.039 -8.383 1 65.12 127 THR A N 1
ATOM 1001 C CA . THR A 1 127 ? -17.844 -12.375 -9.68 1 65.12 127 THR A CA 1
ATOM 1002 C C . THR A 1 127 ? -17.266 -13.281 -10.766 1 65.12 127 THR A C 1
ATOM 1004 O O . THR A 1 127 ? -17.375 -12.977 -11.961 1 65.12 127 THR A O 1
ATOM 1007 N N . GLY A 1 128 ? -16.531 -14.18 -10.344 1 58.94 128 GLY A N 1
ATOM 1008 C CA . GLY A 1 128 ? -16.109 -15.125 -11.367 1 58.94 128 GLY A CA 1
ATOM 1009 C C . GLY A 1 128 ? -17.234 -15.602 -12.258 1 58.94 128 GLY A C 1
ATOM 1010 O O . GLY A 1 128 ? -17 -15.953 -13.422 1 58.94 128 GLY A O 1
ATOM 1011 N N . HIS A 1 129 ? -18.375 -15.562 -11.672 1 51.44 129 HIS A N 1
ATOM 1012 C CA . HIS A 1 129 ? -19.516 -16.016 -12.445 1 51.44 129 HIS A CA 1
ATOM 1013 C C . HIS A 1 129 ? -20.25 -14.852 -13.086 1 51.44 129 HIS A C 1
ATOM 1015 O O . HIS A 1 129 ? -21.156 -15.047 -13.906 1 51.44 129 HIS A O 1
ATOM 1021 N N . LEU A 1 130 ? -19.844 -13.789 -12.539 1 53.06 130 LEU A N 1
ATOM 1022 C CA . LEU A 1 130 ? -20.516 -12.633 -13.117 1 53.06 130 LEU A CA 1
ATOM 1023 C C . LEU A 1 130 ? -19.891 -12.258 -14.453 1 53.06 130 LEU A C 1
ATOM 1025 O O . LEU A 1 130 ? -18.672 -12.32 -14.617 1 53.06 130 LEU A O 1
ATOM 1029 N N . HIS A 1 131 ? -20.578 -12.602 -15.422 1 47.69 131 HIS A N 1
ATOM 1030 C CA . HIS A 1 131 ? -20.172 -12.156 -16.75 1 47.69 131 HIS A CA 1
ATOM 1031 C C . HIS A 1 131 ? -19.859 -10.656 -16.75 1 47.69 131 HIS A C 1
ATOM 1033 O O . HIS A 1 131 ? -20.656 -9.867 -17.281 1 47.69 131 HIS A O 1
ATOM 1039 N N . VAL A 1 132 ? -19.281 -10.266 -15.75 1 50.53 132 VAL A N 1
ATOM 1040 C CA . VAL A 1 132 ? -18.922 -8.867 -15.914 1 50.53 132 VAL A CA 1
ATOM 1041 C C . VAL A 1 132 ? -17.969 -8.719 -17.094 1 50.53 132 VAL A C 1
ATOM 1043 O O . VAL A 1 132 ? -17.438 -9.711 -17.594 1 50.53 132 VAL A O 1
ATOM 1046 N N . ALA A 1 133 ? -18.047 -7.5 -17.672 1 49.31 133 ALA A N 1
ATOM 1047 C CA . ALA A 1 133 ? -17.391 -7.188 -18.938 1 49.31 133 ALA A CA 1
ATOM 1048 C C . ALA A 1 133 ? -16.016 -7.832 -19.031 1 49.31 133 ALA A C 1
ATOM 1050 O O . ALA A 1 133 ? -15.461 -7.977 -20.125 1 49.31 133 ALA A O 1
ATOM 1051 N N . TRP A 1 134 ? -15.453 -8.055 -17.812 1 57.41 134 TRP A N 1
ATOM 1052 C CA . TRP A 1 134 ? -14.133 -8.656 -17.969 1 57.41 134 TRP A CA 1
ATOM 1053 C C . TRP A 1 134 ? -13.961 -9.844 -17.016 1 57.41 134 TRP A C 1
ATOM 1055 O O . TRP A 1 134 ? -14.594 -9.898 -15.961 1 57.41 134 TRP A O 1
ATOM 1065 N N . ASP A 1 135 ? -13.641 -10.867 -17.5 1 65.12 135 ASP A N 1
ATOM 1066 C CA . ASP A 1 135 ? -13.242 -12.062 -16.766 1 65.12 135 ASP A CA 1
ATOM 1067 C C . ASP A 1 135 ? -12.164 -11.734 -15.734 1 65.12 135 ASP A C 1
ATOM 1069 O O . ASP A 1 135 ? -11.016 -11.453 -16.094 1 65.12 135 ASP A O 1
ATOM 1073 N N . ILE A 1 136 ? -12.641 -11.438 -14.523 1 76.19 136 ILE A N 1
ATOM 1074 C CA . ILE A 1 136 ? -11.703 -11.117 -13.445 1 76.19 136 ILE A CA 1
ATOM 1075 C C . ILE A 1 136 ? -10.969 -12.383 -13.008 1 76.19 136 ILE A C 1
ATOM 1077 O O . ILE A 1 136 ? -11.602 -13.359 -12.594 1 76.19 136 ILE A O 1
ATOM 1081 N N . LYS A 1 137 ? -9.656 -12.344 -13.227 1 81 137 LYS A N 1
ATOM 1082 C CA . LYS A 1 137 ? -8.844 -13.531 -12.953 1 81 137 LYS A CA 1
ATOM 1083 C C . LYS A 1 137 ? -7.797 -13.242 -11.875 1 81 137 LYS A C 1
ATOM 1085 O O . LYS A 1 137 ? -7.051 -14.133 -11.469 1 81 137 LYS A O 1
ATOM 1090 N N . THR A 1 138 ? -7.828 -11.984 -11.398 1 89.38 138 THR A N 1
ATOM 1091 C CA . THR A 1 138 ? -6.938 -11.703 -10.281 1 89.38 138 THR A CA 1
ATOM 1092 C C . THR A 1 138 ? -7.344 -12.508 -9.047 1 89.38 138 THR A C 1
ATOM 1094 O O . THR A 1 138 ? -8.5 -12.469 -8.625 1 89.38 138 THR A O 1
ATOM 1097 N N . THR A 1 139 ? -6.355 -13.25 -8.562 1 89.44 139 THR A N 1
ATOM 1098 C CA . THR A 1 139 ? -6.625 -14.102 -7.414 1 89.44 139 THR A CA 1
ATOM 1099 C C . THR A 1 139 ? -6.215 -13.406 -6.117 1 89.44 139 THR A C 1
ATOM 1101 O O . THR A 1 139 ? -5.148 -12.789 -6.051 1 89.44 139 THR A O 1
ATOM 1104 N N . THR A 1 140 ? -7.117 -13.422 -5.203 1 92.44 140 THR A N 1
ATOM 1105 C CA . THR A 1 140 ? -6.871 -12.984 -3.834 1 92.44 140 THR A CA 1
ATOM 1106 C C . THR A 1 140 ? -7.219 -14.094 -2.846 1 92.44 140 THR A C 1
ATOM 1108 O O . THR A 1 140 ? -7.969 -15.016 -3.178 1 92.44 140 THR A O 1
ATOM 1111 N N . PRO A 1 141 ? -6.57 -14.047 -1.639 1 93.06 141 PRO A N 1
ATOM 1112 C CA . PRO A 1 141 ? -7.102 -14.977 -0.639 1 93.06 141 PRO A CA 1
ATOM 1113 C C . PRO A 1 141 ? -8.617 -14.852 -0.464 1 93.06 141 PRO A C 1
ATOM 1115 O O . PRO A 1 141 ? -9.156 -13.75 -0.519 1 93.06 141 PRO A O 1
ATOM 1118 N N . LEU A 1 142 ? -9.234 -15.984 -0.246 1 90.62 142 LEU A N 1
ATOM 1119 C CA . LEU A 1 142 ? -10.695 -16.016 -0.205 1 90.62 142 LEU A CA 1
ATOM 1120 C C . LEU A 1 142 ? -11.234 -15.094 0.88 1 90.62 142 LEU A C 1
ATOM 1122 O O . LEU A 1 142 ? -12.32 -14.531 0.739 1 90.62 142 LEU A O 1
ATOM 1126 N N . TRP A 1 143 ? -10.469 -14.883 1.945 1 92.62 143 TRP A N 1
ATOM 1127 C CA . TRP A 1 143 ? -10.914 -14.086 3.082 1 92.62 143 TRP A CA 1
ATOM 1128 C C . TRP A 1 143 ? -10.789 -12.594 2.779 1 92.62 143 TRP A C 1
ATOM 1130 O O . TRP A 1 143 ? -11.406 -11.766 3.457 1 92.62 143 TRP A O 1
ATOM 1140 N N . TYR A 1 144 ? -10.109 -12.219 1.804 1 95.62 144 TYR A N 1
ATOM 1141 C CA . TYR A 1 144 ? -9.594 -10.867 1.619 1 95.62 144 TYR A CA 1
ATOM 1142 C C . TYR A 1 144 ? -10.68 -9.945 1.085 1 95.62 144 TYR A C 1
ATOM 1144 O O . TYR A 1 144 ? -10.914 -8.867 1.638 1 95.62 144 TYR A O 1
ATOM 1152 N N . PRO A 1 145 ? -11.438 -10.258 0.051 1 94.56 145 PRO A N 1
ATOM 1153 C CA . PRO A 1 145 ? -12.367 -9.305 -0.553 1 94.56 145 PRO A CA 1
ATOM 1154 C C . PRO A 1 145 ? -13.461 -8.852 0.41 1 94.56 145 PRO A C 1
ATOM 1156 O O . PRO A 1 145 ? -13.727 -7.656 0.537 1 94.56 145 PRO A O 1
ATOM 1159 N N . LEU A 1 146 ? -14.008 -9.766 1.049 1 94.19 146 LEU A N 1
ATOM 1160 C CA . LEU A 1 146 ? -15.102 -9.406 1.95 1 94.19 146 LEU A CA 1
ATOM 1161 C C . LEU A 1 146 ? -14.562 -8.695 3.189 1 94.19 146 LEU A C 1
ATOM 1163 O O . LEU A 1 146 ? -15.242 -7.832 3.758 1 94.19 146 LEU A O 1
ATOM 1167 N N . SER A 1 147 ? -13.406 -9.047 3.58 1 96.31 147 SER A N 1
ATOM 1168 C CA . SER A 1 147 ? -12.766 -8.336 4.68 1 96.31 147 SER A CA 1
ATOM 1169 C C . SER A 1 147 ? -12.586 -6.859 4.352 1 96.31 147 SER A C 1
ATOM 1171 O O . SER A 1 147 ? -12.977 -5.992 5.137 1 96.31 147 SER A O 1
ATOM 1173 N N . CYS A 1 148 ? -12.102 -6.559 3.25 1 97.5 148 CYS A N 1
ATOM 1174 C CA . CYS A 1 148 ? -11.852 -5.176 2.854 1 97.5 148 CYS A CA 1
ATOM 1175 C C . CYS A 1 148 ? -13.164 -4.434 2.635 1 97.5 148 CYS A C 1
ATOM 1177 O O . CYS A 1 148 ? -13.297 -3.266 3.014 1 97.5 148 CYS A O 1
ATOM 1179 N N . PHE A 1 149 ? -14.047 -5.121 2.037 1 96.25 149 PHE A N 1
ATOM 1180 C CA . PHE A 1 149 ? -15.352 -4.504 1.831 1 96.25 149 PHE A CA 1
ATOM 1181 C C . PHE A 1 149 ? -15.953 -4.055 3.158 1 96.25 149 PHE A C 1
ATOM 1183 O O . PHE A 1 149 ? -16.375 -2.9 3.299 1 96.25 149 PHE A O 1
ATOM 1190 N N . THR A 1 150 ? -15.977 -4.938 4.074 1 97.31 150 THR A N 1
ATOM 1191 C CA . THR A 1 150 ? -16.562 -4.656 5.379 1 97.31 150 THR 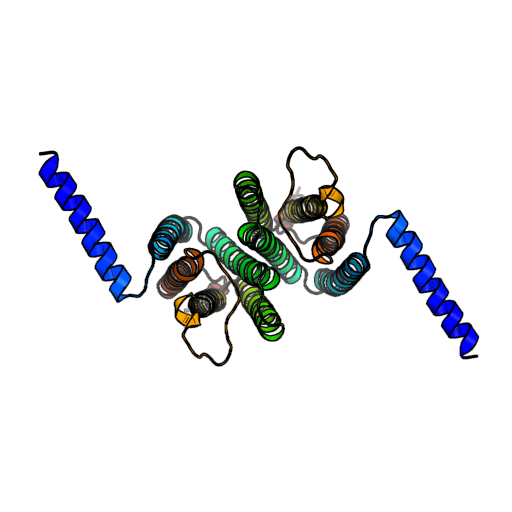A CA 1
ATOM 1192 C C . THR A 1 150 ? -15.805 -3.549 6.094 1 97.31 150 THR A C 1
ATOM 1194 O O . THR A 1 150 ? -16.406 -2.568 6.543 1 97.31 150 THR A O 1
ATOM 1197 N N . TYR A 1 151 ? -14.578 -3.652 6.191 1 98.44 151 TYR A N 1
ATOM 1198 C CA . TYR A 1 151 ? -13.75 -2.662 6.871 1 98.44 151 TYR A CA 1
ATOM 1199 C C . TYR A 1 151 ? -13.898 -1.29 6.227 1 98.44 151 TYR A C 1
ATOM 1201 O O . TYR A 1 151 ? -14.094 -0.289 6.918 1 98.44 151 TYR A O 1
ATOM 1209 N N . ASP A 1 152 ? -13.828 -1.281 4.926 1 98.62 152 ASP A N 1
ATOM 1210 C CA . ASP A 1 152 ? -13.836 -0.025 4.184 1 98.62 152 ASP A CA 1
ATOM 1211 C C . ASP A 1 152 ? -15.148 0.72 4.375 1 98.62 152 ASP A C 1
ATOM 1213 O O . ASP A 1 152 ? -15.164 1.938 4.566 1 98.62 152 ASP A O 1
ATOM 1217 N N . PHE A 1 153 ? -16.188 0.044 4.363 1 98 153 PHE A N 1
ATOM 1218 C CA . PHE A 1 153 ? -17.469 0.704 4.496 1 98 153 PHE A CA 1
ATOM 1219 C C . PHE A 1 153 ? -17.719 1.139 5.938 1 98 153 PHE A C 1
ATOM 1221 O O . PHE A 1 153 ? -18.359 2.162 6.184 1 98 153 PHE A O 1
ATOM 1228 N N . LEU A 1 154 ? -17.156 0.423 6.844 1 98.25 154 LEU A N 1
ATOM 1229 C CA . LEU A 1 154 ? -17.234 0.855 8.234 1 98.25 154 LEU A CA 1
ATOM 1230 C C . LEU A 1 154 ? -16.438 2.139 8.453 1 98.25 154 LEU A C 1
ATOM 1232 O O . LEU A 1 154 ? -16.922 3.068 9.102 1 98.25 154 LEU A O 1
ATOM 1236 N N . VAL A 1 155 ? -15.266 2.186 7.918 1 98.06 155 VAL A N 1
ATOM 1237 C CA . VAL A 1 155 ? -14.438 3.377 8.062 1 98.06 155 VAL A CA 1
ATOM 1238 C C . VAL A 1 155 ? -15.125 4.566 7.391 1 98.06 155 VAL A C 1
ATOM 1240 O O . VAL A 1 155 ? -15.195 5.656 7.965 1 98.06 155 VAL A O 1
ATOM 1243 N N . ALA A 1 156 ? -15.617 4.352 6.184 1 97.88 156 ALA A N 1
ATOM 1244 C CA . ALA A 1 156 ? -16.328 5.426 5.488 1 97.88 156 ALA A CA 1
ATOM 1245 C C . ALA A 1 156 ? -17.547 5.887 6.289 1 97.88 156 ALA A C 1
ATOM 1247 O O . ALA A 1 156 ? -17.766 7.09 6.438 1 97.88 156 ALA A O 1
ATOM 1248 N N . ALA A 1 157 ? -18.281 5 6.82 1 97.31 157 ALA A N 1
ATOM 1249 C CA . ALA A 1 157 ? -19.469 5.328 7.625 1 97.31 157 ALA A CA 1
ATOM 1250 C C . ALA A 1 157 ? -19.078 6.117 8.875 1 97.31 157 ALA A C 1
ATOM 1252 O O . ALA A 1 157 ? -19.75 7.074 9.25 1 97.31 157 ALA A O 1
ATOM 1253 N N . MET A 1 158 ? -18.062 5.688 9.461 1 96.56 158 MET A N 1
ATOM 1254 C CA . MET A 1 158 ? -17.578 6.395 10.641 1 96.56 158 MET A CA 1
ATOM 1255 C C . MET A 1 158 ? -17.297 7.859 10.328 1 96.56 158 MET A C 1
ATOM 1257 O O . MET A 1 158 ? -17.75 8.75 11.055 1 96.56 158 MET A O 1
ATOM 1261 N N . TYR A 1 159 ? -16.609 8.055 9.281 1 95.5 159 TYR A N 1
ATOM 1262 C CA . TYR A 1 159 ? -16.25 9.43 8.945 1 95.5 159 TYR A CA 1
ATOM 1263 C C . TYR A 1 159 ? -17.469 10.211 8.477 1 95.5 159 TYR A C 1
ATOM 1265 O O . TYR A 1 159 ? -17.484 11.445 8.531 1 95.5 159 TYR A O 1
ATOM 1273 N N . MET A 1 160 ? -18.422 9.547 7.984 1 94.44 160 MET A N 1
ATOM 1274 C CA . MET A 1 160 ? -19.656 10.211 7.586 1 94.44 160 MET A CA 1
ATOM 1275 C C . MET A 1 160 ? -20.406 10.75 8.805 1 94.44 160 MET A C 1
ATOM 1277 O O . MET A 1 160 ? -21.031 11.805 8.734 1 94.44 160 MET A O 1
ATOM 1281 N N . VAL A 1 161 ? -20.203 10.172 9.898 1 93.12 161 VAL A N 1
ATOM 1282 C CA . VAL A 1 161 ? -21.078 10.516 11.031 1 93.12 161 VAL A CA 1
ATOM 1283 C C . VAL A 1 161 ? -20.25 11.18 12.125 1 93.12 161 VAL A C 1
ATOM 1285 O O . VAL A 1 161 ? -20.797 11.602 13.148 1 93.12 161 VAL A O 1
ATOM 1288 N N . THR A 1 162 ? -19 11.148 11.961 1 89.31 162 THR A N 1
ATOM 1289 C CA . THR A 1 162 ? -18.172 11.797 12.977 1 89.31 162 THR A CA 1
ATOM 1290 C C . THR A 1 162 ? -17.5 13.047 12.414 1 89.31 162 THR A C 1
ATOM 1292 O O . THR A 1 162 ? -17.359 13.188 11.195 1 89.31 162 THR A O 1
ATOM 1295 N N . SER A 1 163 ? -17.156 14.008 13.367 1 76.44 163 SER A N 1
ATOM 1296 C CA . SER A 1 163 ? -16.422 15.219 13.008 1 76.44 163 SER A CA 1
ATOM 1297 C C . SER A 1 163 ? -14.93 14.945 12.898 1 76.44 163 SER A C 1
ATOM 1299 O O . SER A 1 163 ? -14.414 14.047 13.57 1 76.44 163 SER A O 1
ATOM 1301 N N . TYR A 1 164 ? -14.438 15.336 11.82 1 71.06 164 TYR A N 1
ATOM 1302 C CA . TYR A 1 164 ? -12.984 15.32 11.672 1 71.06 164 TYR A CA 1
ATOM 1303 C C . TYR A 1 164 ? -12.414 16.734 11.688 1 71.06 164 TYR A C 1
ATOM 1305 O O . TYR A 1 164 ? -12.953 17.625 11.039 1 71.06 164 TYR A O 1
ATOM 1313 N N . PRO A 1 165 ? -11.445 17.047 12.711 1 60.06 165 PRO A N 1
ATOM 1314 C CA . PRO A 1 165 ? -10.922 18.406 12.797 1 60.06 165 PRO A CA 1
ATOM 1315 C C . PRO A 1 165 ? -10.258 18.875 11.508 1 60.06 165 PRO A C 1
ATOM 1317 O O . PRO A 1 165 ? -9.32 18.219 11.023 1 60.06 165 PRO A O 1
ATOM 1320 N N . SER A 1 166 ? -11.094 19.047 10.57 1 54.59 166 SER A N 1
ATOM 1321 C CA . SER A 1 166 ? -10.5 19.656 9.383 1 54.59 166 SER A CA 1
ATOM 1322 C C . SER A 1 166 ? -9.859 21 9.719 1 54.59 166 SER A C 1
ATOM 1324 O O . SER A 1 166 ? -10.297 21.688 10.633 1 54.59 166 SER A O 1
ATOM 1326 N N . SER A 1 167 ? -8.57 21.172 9.578 1 47.53 167 SER A N 1
ATOM 1327 C CA . SER A 1 167 ? -7.941 22.469 9.805 1 47.53 167 SER A CA 1
ATOM 1328 C C . SER A 1 167 ? -8.836 23.609 9.32 1 47.53 167 SER A C 1
ATOM 1330 O O . SER A 1 167 ? -8.492 24.781 9.469 1 47.53 167 SER A O 1
ATOM 1332 N N . GLY A 1 168 ? -9.742 23.453 8.508 1 42.03 168 GLY A N 1
ATOM 1333 C CA . GLY A 1 168 ? -10.43 24.656 8.055 1 42.03 168 GLY A CA 1
ATOM 1334 C C . GLY A 1 168 ? -11.219 25.328 9.156 1 42.03 168 GLY A C 1
ATOM 1335 O O . GLY A 1 168 ? -11.961 26.281 8.898 1 42.03 168 GLY A O 1
ATOM 1336 N N . GLY A 1 169 ? -11.391 24.75 10.281 1 40.81 169 GLY A N 1
ATOM 1337 C CA . GLY A 1 169 ? -12.383 25.484 11.039 1 40.81 169 GLY A CA 1
ATOM 1338 C C . GLY A 1 169 ? -11.93 26.891 11.398 1 40.81 169 GLY A C 1
ATOM 1339 O O . GLY A 1 169 ? -12.062 27.312 12.555 1 40.81 169 GLY A O 1
ATOM 1340 N N . ASN A 1 170 ? -10.867 27.391 10.734 1 37.28 170 ASN A N 1
ATOM 1341 C CA . ASN A 1 170 ? -10.773 28.812 11.031 1 37.28 170 ASN A CA 1
ATOM 1342 C C . ASN A 1 170 ? -12.062 29.547 10.664 1 37.28 170 ASN A C 1
ATOM 1344 O O . ASN A 1 170 ? -12.055 30.766 10.469 1 37.28 170 ASN A O 1
ATOM 1348 N N . THR A 1 171 ? -13.07 28.922 10.227 1 37.88 171 THR A N 1
ATOM 1349 C CA . THR A 1 171 ? -14.203 29.781 9.891 1 37.88 171 THR A CA 1
ATOM 1350 C C . THR A 1 171 ? -14.836 30.359 11.156 1 37.88 171 THR A C 1
ATOM 1352 O O . THR A 1 171 ? -15.969 30.844 11.117 1 37.88 171 THR A O 1
ATOM 1355 N N . ALA A 1 172 ? -14.289 30.203 12.32 1 36.78 172 ALA A N 1
ATOM 1356 C CA . ALA A 1 172 ? -15 30.797 13.453 1 36.78 172 ALA A CA 1
ATOM 1357 C C . ALA A 1 172 ? -15.32 32.25 13.203 1 36.78 172 ALA A C 1
ATOM 1359 O O . ALA A 1 172 ? -16.453 32.719 13.438 1 36.78 172 ALA A O 1
ATOM 1360 N N . GLN A 1 173 ? -14.312 33.219 13.367 1 37.22 173 GLN A N 1
ATOM 1361 C CA . GLN A 1 173 ? -14.445 34.5 14.055 1 37.22 173 GLN A CA 1
ATOM 1362 C C . GLN A 1 173 ? -15.133 35.531 13.164 1 37.22 173 GLN A C 1
ATOM 1364 O O . GLN A 1 173 ? -15.172 36.719 13.492 1 37.22 173 GLN A O 1
ATOM 1369 N N . LYS A 1 174 ? -15.461 35.188 11.867 1 41.53 174 LYS A N 1
ATOM 1370 C CA . LYS A 1 174 ? -15.961 36.438 11.242 1 41.53 174 LYS A CA 1
ATOM 1371 C C . LYS A 1 174 ? -17.359 36.75 11.727 1 41.53 174 LYS A C 1
ATOM 1373 O O . LYS A 1 174 ? -18 37.688 11.203 1 41.53 174 LYS A O 1
ATOM 1378 N N . LYS A 1 175 ? -18.062 35.906 12.359 1 41.28 175 LYS A N 1
ATOM 1379 C CA . LYS A 1 175 ? -19.453 36.312 12.383 1 41.28 175 LYS A CA 1
ATOM 1380 C C . LYS A 1 175 ? -19.625 37.594 13.211 1 41.28 175 LYS A C 1
ATOM 1382 O O . LYS A 1 175 ? -20.547 38.375 12.961 1 41.28 175 LYS A O 1
ATOM 1387 N N . LYS A 1 176 ? -19.156 37.594 14.453 1 41.28 176 LYS A N 1
ATOM 1388 C CA . LYS A 1 176 ? -20.031 38.281 15.391 1 41.28 176 LYS A CA 1
ATOM 1389 C C . LYS A 1 176 ? -19.922 39.812 15.211 1 41.28 176 LYS A C 1
ATOM 1391 O O . LYS A 1 176 ? -20.312 40.562 16.109 1 41.28 176 LYS A O 1
ATOM 1396 N N . THR A 1 177 ? -19.031 40.281 14.289 1 37.12 177 THR A N 1
ATOM 1397 C CA . THR A 1 177 ? -19.031 41.719 14.5 1 37.12 177 THR A CA 1
ATOM 1398 C C . THR A 1 177 ? -20.328 42.344 13.984 1 37.12 177 THR A C 1
ATOM 1400 O O . THR A 1 177 ? -20.469 43.562 13.953 1 37.12 177 THR A O 1
ATOM 1403 N N . ARG A 1 178 ? -21.406 41.5 13.766 1 29.98 178 ARG A N 1
ATOM 1404 C CA . ARG A 1 178 ? -22.531 42.438 13.688 1 29.98 178 ARG A CA 1
ATOM 1405 C C . ARG A 1 178 ? -22.969 42.875 15.078 1 29.98 178 ARG A C 1
ATOM 1407 O O . ARG A 1 178 ? -22.969 42.062 16.016 1 29.98 178 ARG A O 1
ATOM 1414 N N . MET B 1 1 ? 26.531 3.207 -43.906 1 57.19 1 MET B N 1
ATOM 1415 C CA . MET B 1 1 ? 26.172 3.885 -42.688 1 57.19 1 MET B CA 1
ATOM 1416 C C . MET B 1 1 ? 25.25 3.018 -41.844 1 57.19 1 MET B C 1
ATOM 1418 O O . MET B 1 1 ? 25.406 2.93 -40.625 1 57.19 1 MET B O 1
ATOM 1422 N N . SER B 1 2 ? 24.438 2.174 -42.438 1 69.19 2 SER B N 1
ATOM 1423 C CA . SER B 1 2 ? 23.453 1.351 -41.75 1 69.19 2 SER B CA 1
ATOM 1424 C C . SER B 1 2 ? 24.109 0.15 -41.062 1 69.19 2 SER B C 1
ATOM 1426 O O . SER B 1 2 ? 23.766 -0.183 -39.938 1 69.19 2 SER B O 1
ATOM 1428 N N . ILE B 1 3 ? 25.125 -0.296 -41.656 1 69.19 3 ILE B N 1
ATOM 1429 C CA . ILE B 1 3 ? 25.766 -1.492 -41.125 1 69.19 3 ILE B CA 1
ATOM 1430 C C . ILE B 1 3 ? 26.609 -1.125 -39.906 1 69.19 3 ILE B C 1
ATOM 1432 O O . ILE B 1 3 ? 26.609 -1.853 -38.906 1 69.19 3 ILE B O 1
ATOM 1436 N N . TYR B 1 4 ? 27.25 -0.014 -39.844 1 64.31 4 TYR B N 1
ATOM 1437 C CA . TYR B 1 4 ? 28.062 0.428 -38.719 1 64.31 4 TYR B CA 1
ATOM 1438 C C . TYR B 1 4 ? 27.188 0.762 -37.5 1 64.31 4 TYR B C 1
ATOM 1440 O O . TYR B 1 4 ? 27.547 0.469 -36.375 1 64.31 4 TYR B O 1
ATOM 1448 N N . LEU B 1 5 ? 26.047 1.25 -37.688 1 62.84 5 LEU B N 1
ATOM 1449 C CA . LEU B 1 5 ? 25.109 1.55 -36.625 1 62.84 5 LEU B CA 1
ATOM 1450 C C . LEU B 1 5 ? 24.562 0.267 -36 1 62.84 5 LEU B C 1
ATOM 1452 O O . LEU B 1 5 ? 24.438 0.161 -34.781 1 62.84 5 LEU B O 1
ATOM 1456 N N . LYS B 1 6 ? 24.297 -0.696 -36.844 1 67.44 6 LYS B N 1
ATOM 1457 C CA . LYS B 1 6 ? 23.812 -1.977 -36.344 1 67.44 6 LYS B CA 1
ATOM 1458 C C . LYS B 1 6 ? 24.891 -2.691 -35.531 1 67.44 6 LYS B C 1
ATOM 1460 O O . LYS B 1 6 ? 24.594 -3.252 -34.469 1 67.44 6 LYS B O 1
ATOM 1465 N N . GLN B 1 7 ? 26.047 -2.617 -35.969 1 63.91 7 GLN B N 1
ATOM 1466 C CA . GLN B 1 7 ? 27.156 -3.242 -35.25 1 63.91 7 GLN B CA 1
ATOM 1467 C C . GLN B 1 7 ? 27.422 -2.545 -33.906 1 63.91 7 GLN B C 1
ATOM 1469 O O . GLN B 1 7 ? 27.703 -3.201 -32.906 1 63.91 7 GLN B O 1
ATOM 1474 N N . SER B 1 8 ? 27.188 -1.288 -33.875 1 63.5 8 SER B N 1
ATOM 1475 C CA . SER B 1 8 ? 27.344 -0.537 -32.656 1 63.5 8 SER B CA 1
ATOM 1476 C C . SER B 1 8 ? 26.234 -0.856 -31.656 1 63.5 8 SER B C 1
ATOM 1478 O O . SER B 1 8 ? 26.484 -1.007 -30.453 1 63.5 8 SER B O 1
ATOM 1480 N N . VAL B 1 9 ? 25.047 -0.994 -32.25 1 64.75 9 VAL B N 1
ATOM 1481 C CA . VAL B 1 9 ? 23.922 -1.362 -31.391 1 64.75 9 VAL B CA 1
ATOM 1482 C C . VAL B 1 9 ? 24.094 -2.789 -30.875 1 64.75 9 VAL B C 1
ATOM 1484 O O . VAL B 1 9 ? 23.891 -3.059 -29.688 1 64.75 9 VAL B O 1
ATOM 1487 N N . ASP B 1 10 ? 24.484 -3.666 -31.734 1 62.44 10 ASP B N 1
ATOM 1488 C CA . ASP B 1 10 ? 24.75 -5.051 -31.359 1 62.44 10 ASP B CA 1
ATOM 1489 C C . ASP B 1 10 ? 25.875 -5.133 -30.328 1 62.44 10 ASP B C 1
ATOM 1491 O O . ASP B 1 10 ? 25.812 -5.926 -29.391 1 62.44 10 ASP B O 1
ATOM 1495 N N . LEU B 1 11 ? 26.828 -4.34 -30.5 1 60.81 11 LEU B N 1
ATOM 1496 C CA . LEU B 1 11 ? 27.938 -4.305 -29.547 1 60.81 11 LEU B CA 1
ATOM 1497 C C . LEU B 1 11 ? 27.484 -3.76 -28.203 1 60.81 11 LEU B C 1
ATOM 1499 O O . LEU B 1 11 ? 27.891 -4.27 -27.156 1 60.81 11 LEU B O 1
ATOM 1503 N N . LYS B 1 12 ? 26.734 -2.746 -28.266 1 56.53 12 LYS B N 1
ATOM 1504 C CA . LYS B 1 12 ? 26.188 -2.207 -27.031 1 56.53 12 LYS B CA 1
ATOM 1505 C C . LYS B 1 12 ? 25.312 -3.238 -26.312 1 56.53 12 LYS B C 1
ATOM 1507 O O . LYS B 1 12 ? 25.375 -3.389 -25.094 1 56.53 12 LYS B O 1
ATOM 1512 N N . TYR B 1 13 ? 24.484 -3.822 -27.062 1 61.72 13 TYR B N 1
ATOM 1513 C CA . TYR B 1 13 ? 23.656 -4.883 -26.5 1 61.72 13 TYR B CA 1
ATOM 1514 C C . TYR B 1 13 ? 24.531 -6.023 -25.969 1 61.72 13 TYR B C 1
ATOM 1516 O O . TYR B 1 13 ? 24.234 -6.586 -24.906 1 61.72 13 TYR B O 1
ATOM 1524 N N . TYR B 1 14 ? 25.531 -6.281 -26.719 1 59.66 14 TYR B N 1
ATOM 1525 C CA . TYR B 1 14 ? 26.453 -7.332 -26.297 1 59.66 14 TYR B CA 1
ATOM 1526 C C . TYR B 1 14 ? 27.188 -6.934 -25.016 1 59.66 14 TYR B C 1
ATOM 1528 O O . TYR B 1 14 ? 27.312 -7.734 -24.094 1 59.66 14 TYR B O 1
ATOM 1536 N N . LYS B 1 15 ? 27.672 -5.746 -25 1 57.78 15 LYS B N 1
ATOM 1537 C CA . LYS B 1 15 ? 28.328 -5.254 -23.797 1 57.78 15 LYS B CA 1
ATOM 1538 C C . LYS B 1 15 ? 27.359 -5.215 -22.609 1 57.78 15 LYS B C 1
ATOM 1540 O O . LYS B 1 15 ? 27.719 -5.586 -21.5 1 57.78 15 LYS B O 1
ATOM 1545 N N . MET B 1 16 ? 26.172 -4.711 -22.844 1 63.53 16 MET B N 1
ATOM 1546 C CA . MET B 1 16 ? 25.156 -4.676 -21.781 1 63.53 16 MET B CA 1
ATOM 1547 C C . MET B 1 16 ? 24.859 -6.082 -21.281 1 63.53 16 MET B C 1
ATOM 1549 O O . MET B 1 16 ? 24.75 -6.301 -20.062 1 63.53 16 MET B O 1
ATOM 1553 N N . ASP B 1 17 ? 24.812 -6.93 -22.188 1 65.44 17 ASP B N 1
ATOM 1554 C CA . ASP B 1 17 ? 24.594 -8.32 -21.828 1 65.44 17 ASP B CA 1
ATOM 1555 C C . ASP B 1 17 ? 25.734 -8.859 -20.969 1 65.44 17 ASP B C 1
ATOM 1557 O O . ASP B 1 17 ? 25.516 -9.609 -20.016 1 65.44 17 ASP B O 1
ATOM 1561 N N . LYS B 1 18 ? 26.969 -8.523 -21.359 1 62.41 18 LYS B N 1
ATOM 1562 C CA . LYS B 1 18 ? 28.125 -8.977 -20.594 1 62.41 18 LYS B CA 1
ATOM 1563 C C . LYS B 1 18 ? 28.125 -8.383 -19.188 1 62.41 18 LYS B C 1
ATOM 1565 O O . LYS B 1 18 ? 28.422 -9.07 -18.219 1 62.41 18 LYS B O 1
ATOM 1570 N N . VAL B 1 19 ? 27.859 -7.121 -19.062 1 57.28 19 VAL B N 1
ATOM 1571 C CA . VAL B 1 19 ? 27.797 -6.453 -17.766 1 57.28 19 VAL B CA 1
ATOM 1572 C C . VAL B 1 19 ? 26.672 -7.062 -16.938 1 57.28 19 VAL B C 1
ATOM 1574 O O . VAL B 1 19 ? 26.875 -7.371 -15.75 1 57.28 19 VAL B O 1
ATOM 1577 N N . LEU B 1 20 ? 25.609 -7.191 -17.641 1 65.5 20 LEU B N 1
ATOM 1578 C CA . LEU B 1 20 ? 24.469 -7.773 -16.938 1 65.5 20 LEU B CA 1
ATOM 1579 C C . LEU B 1 20 ? 24.797 -9.18 -16.453 1 65.5 20 LEU B C 1
ATOM 1581 O O . LEU B 1 20 ? 24.453 -9.539 -15.312 1 65.5 20 LEU B O 1
ATOM 1585 N N . SER B 1 21 ? 25.344 -9.906 -17.375 1 68.06 21 SER B N 1
ATOM 1586 C CA . SER B 1 21 ? 25.703 -11.273 -17.016 1 68.06 21 SER B CA 1
ATOM 1587 C C . SER B 1 21 ? 26.703 -11.305 -15.875 1 68.06 21 SER B C 1
ATOM 1589 O O . SER B 1 21 ? 26.609 -12.148 -14.977 1 68.06 21 SER B O 1
ATOM 1591 N N . SER B 1 22 ? 27.594 -10.414 -15.922 1 64 22 SER B N 1
ATOM 1592 C CA . SER B 1 22 ? 28.609 -10.375 -14.867 1 64 22 SER B CA 1
ATOM 1593 C C . SER B 1 22 ? 27.984 -10.023 -13.523 1 64 22 SER B C 1
ATOM 1595 O O . SER B 1 22 ? 28.453 -10.492 -12.477 1 64 22 SER B O 1
ATOM 1597 N N . LEU B 1 23 ? 26.859 -9.344 -13.633 1 68.12 23 LEU B N 1
ATOM 1598 C CA . LEU B 1 23 ? 26.219 -8.906 -12.406 1 68.12 23 LEU B CA 1
ATOM 1599 C C . LEU B 1 23 ? 25 -9.773 -12.094 1 68.12 23 LEU B C 1
ATOM 1601 O O . LEU B 1 23 ? 24.266 -9.5 -11.148 1 68.12 23 LEU B O 1
ATOM 1605 N N . ASN B 1 24 ? 24.875 -10.812 -12.898 1 74.75 24 ASN B N 1
ATOM 1606 C CA . ASN B 1 24 ? 23.734 -11.719 -12.758 1 74.75 24 ASN B CA 1
ATOM 1607 C C . ASN B 1 24 ? 22.406 -10.953 -12.797 1 74.75 24 ASN B C 1
ATOM 1609 O O . ASN B 1 24 ? 21.531 -11.188 -11.961 1 74.75 24 ASN B O 1
ATOM 1613 N N . LEU B 1 25 ? 22.469 -9.977 -13.719 1 83.38 25 LEU B N 1
ATOM 1614 C CA . LEU B 1 25 ? 21.266 -9.18 -13.945 1 83.38 25 LEU B CA 1
ATOM 1615 C C . LEU B 1 25 ? 20.578 -9.57 -15.25 1 83.38 25 LEU B C 1
ATOM 1617 O O . LEU B 1 25 ? 21.234 -10.023 -16.188 1 83.38 25 LEU B O 1
ATOM 1621 N N . THR B 1 26 ? 19.297 -9.477 -15.25 1 85.62 26 THR B N 1
ATOM 1622 C CA . THR B 1 26 ? 18.516 -9.734 -16.453 1 85.62 26 THR B CA 1
ATOM 1623 C C . THR B 1 26 ? 18.109 -8.422 -17.109 1 85.62 26 THR B C 1
ATOM 1625 O O . THR B 1 26 ? 18.328 -7.34 -16.562 1 85.62 26 THR B O 1
ATOM 1628 N N . ASN B 1 27 ? 17.656 -8.625 -18.344 1 90.06 27 ASN B N 1
ATOM 1629 C CA . ASN B 1 27 ? 17.094 -7.457 -19.031 1 90.06 27 ASN B CA 1
ATOM 1630 C C . ASN B 1 27 ? 15.953 -6.832 -18.219 1 90.06 27 ASN B C 1
ATOM 1632 O O . ASN B 1 27 ? 15.781 -5.613 -18.219 1 90.06 27 ASN B O 1
ATOM 1636 N N . ASP B 1 28 ? 15.219 -7.574 -17.562 1 91.56 28 ASP B N 1
ATOM 1637 C CA . ASP B 1 28 ? 14.133 -7.074 -16.734 1 91.56 28 ASP B CA 1
ATOM 1638 C C . ASP B 1 28 ? 14.68 -6.246 -15.57 1 91.56 28 ASP B C 1
ATOM 1640 O O . ASP B 1 28 ? 14.07 -5.254 -15.164 1 91.56 28 ASP B O 1
ATOM 1644 N N . ASP B 1 29 ? 15.789 -6.648 -15.117 1 92.31 29 ASP B N 1
ATOM 1645 C CA . ASP B 1 29 ? 16.438 -5.867 -14.07 1 92.31 29 ASP B CA 1
ATOM 1646 C C . ASP B 1 29 ? 16.75 -4.453 -14.562 1 92.31 29 ASP B C 1
ATOM 1648 O O . ASP B 1 29 ? 16.516 -3.477 -13.852 1 92.31 29 ASP B O 1
ATOM 1652 N N . MET B 1 30 ? 17.234 -4.41 -15.68 1 93.44 30 MET B N 1
ATOM 1653 C CA . MET B 1 30 ? 17.609 -3.111 -16.234 1 93.44 30 MET B CA 1
ATOM 1654 C C . MET B 1 30 ? 16.359 -2.262 -16.5 1 93.44 30 MET B C 1
ATOM 1656 O O . MET B 1 30 ? 16.391 -1.044 -16.297 1 93.44 30 MET B O 1
ATOM 1660 N N . ILE B 1 31 ? 15.367 -2.881 -16.953 1 94.69 31 ILE B N 1
ATOM 1661 C CA . ILE B 1 31 ? 14.102 -2.176 -17.109 1 94.69 31 ILE B CA 1
ATOM 1662 C C . ILE B 1 31 ? 13.656 -1.614 -15.758 1 94.69 31 ILE B C 1
ATOM 1664 O O . ILE B 1 31 ? 13.203 -0.472 -15.672 1 94.69 31 ILE B O 1
ATOM 1668 N N . GLY B 1 32 ? 13.836 -2.35 -14.75 1 96.25 32 GLY B N 1
ATOM 1669 C CA . GLY B 1 32 ? 13.516 -1.889 -13.406 1 96.25 32 GLY B CA 1
ATOM 1670 C C . GLY B 1 32 ? 14.289 -0.649 -13 1 96.25 32 GLY B C 1
ATOM 1671 O O . GLY B 1 32 ? 13.719 0.293 -12.445 1 96.25 32 GLY B O 1
ATOM 1672 N N . VAL B 1 33 ? 15.539 -0.687 -13.281 1 95.81 33 VAL B N 1
ATOM 1673 C CA . VAL B 1 33 ? 16.375 0.462 -12.953 1 95.81 33 VAL B CA 1
ATOM 1674 C C . VAL B 1 33 ? 15.914 1.683 -13.75 1 95.81 33 VAL B C 1
ATOM 1676 O O . VAL B 1 33 ? 15.828 2.787 -13.203 1 95.81 33 VAL B O 1
ATOM 1679 N N . GLN B 1 34 ? 15.625 1.46 -14.984 1 97 34 GLN B N 1
ATOM 1680 C CA . GLN B 1 34 ? 15.148 2.557 -15.82 1 97 34 GLN B CA 1
ATOM 1681 C C . GLN B 1 34 ? 13.836 3.127 -15.289 1 97 34 GLN B C 1
ATOM 1683 O O . GLN B 1 34 ? 13.672 4.348 -15.219 1 97 34 GLN B O 1
ATOM 1688 N N . ILE B 1 35 ? 12.938 2.32 -14.898 1 96.75 35 ILE B N 1
ATOM 1689 C CA . ILE B 1 35 ? 11.656 2.744 -14.336 1 96.75 35 ILE B CA 1
ATOM 1690 C C . ILE B 1 35 ? 11.898 3.568 -13.07 1 96.75 35 ILE B C 1
ATOM 1692 O O . ILE B 1 35 ? 11.289 4.629 -12.891 1 96.75 35 ILE B O 1
ATOM 1696 N N . SER B 1 36 ? 12.773 3.096 -12.25 1 97.81 36 SER B N 1
ATOM 1697 C CA . SER B 1 36 ? 13.055 3.785 -10.992 1 97.81 36 SER B CA 1
ATOM 1698 C C . SER B 1 36 ? 13.641 5.172 -11.242 1 97.81 36 SER B C 1
ATOM 1700 O O . SER B 1 36 ? 13.273 6.137 -10.57 1 97.81 36 SER B O 1
ATOM 1702 N N . LEU B 1 37 ? 14.531 5.262 -12.18 1 97.5 37 LEU B N 1
ATOM 1703 C CA . LEU B 1 37 ? 15.125 6.555 -12.5 1 97.5 37 LEU B CA 1
ATOM 1704 C C . LEU B 1 37 ? 14.086 7.512 -13.062 1 97.5 37 LEU B C 1
ATOM 1706 O O . LEU B 1 37 ? 14.055 8.688 -12.703 1 97.5 37 LEU B O 1
ATOM 1710 N N . LEU B 1 38 ? 13.242 7.004 -13.859 1 97.56 38 LEU B N 1
ATOM 1711 C CA . LEU B 1 38 ? 12.18 7.816 -14.445 1 97.56 38 LEU B CA 1
ATOM 1712 C C . LEU B 1 38 ? 11.227 8.312 -13.367 1 97.56 38 LEU B C 1
ATOM 1714 O O . LEU B 1 38 ? 10.75 9.453 -13.422 1 97.56 38 LEU B O 1
ATOM 1718 N N . LEU B 1 39 ? 10.953 7.48 -12.422 1 97.62 39 LEU B N 1
ATOM 1719 C CA . LEU B 1 39 ? 10.023 7.848 -11.359 1 97.62 39 LEU B CA 1
ATOM 1720 C C . LEU B 1 39 ? 10.688 8.773 -10.352 1 97.62 39 LEU B C 1
ATOM 1722 O O . LEU B 1 39 ? 10.023 9.602 -9.719 1 97.62 39 LEU B O 1
ATOM 1726 N N . PHE B 1 40 ? 11.977 8.688 -10.195 1 98.38 40 PHE B N 1
ATOM 1727 C CA . PHE B 1 40 ? 12.688 9.5 -9.219 1 98.38 40 PHE B CA 1
ATOM 1728 C C . PHE B 1 40 ? 12.766 10.953 -9.664 1 98.38 40 PHE B C 1
ATOM 1730 O O . PHE B 1 40 ? 12.727 11.867 -8.844 1 98.38 40 PHE B O 1
ATOM 1737 N N . VAL B 1 41 ? 12.812 11.227 -10.875 1 98 41 VAL B N 1
ATOM 1738 C CA . VAL B 1 41 ? 12.969 12.578 -11.398 1 98 41 VAL B CA 1
ATOM 1739 C C . VAL B 1 41 ? 11.781 13.438 -10.977 1 98 41 VAL B C 1
ATOM 1741 O O . VAL B 1 41 ? 11.961 14.484 -10.352 1 98 41 VAL B O 1
ATOM 1744 N N . PRO B 1 42 ? 10.578 13.047 -11.289 1 97.75 42 PRO B N 1
ATOM 1745 C CA . PRO B 1 42 ? 9.477 13.883 -10.812 1 97.75 42 PRO B CA 1
ATOM 1746 C C . PRO B 1 42 ? 9.398 13.945 -9.289 1 97.75 42 PRO B C 1
ATOM 1748 O O . PRO B 1 42 ? 8.969 14.961 -8.727 1 97.75 42 PRO B O 1
ATOM 1751 N N . TYR B 1 43 ? 9.812 12.906 -8.633 1 97.5 43 TYR B N 1
ATOM 1752 C CA . TYR B 1 43 ? 9.852 12.969 -7.18 1 97.5 43 TYR B CA 1
ATOM 1753 C C . TYR B 1 43 ? 10.836 14.031 -6.703 1 97.5 43 TYR B C 1
ATOM 1755 O O . TYR B 1 43 ? 10.531 14.82 -5.805 1 97.5 43 TYR B O 1
ATOM 1763 N N . LEU B 1 44 ? 11.977 14.031 -7.316 1 96.38 44 LEU B N 1
ATOM 1764 C CA . LEU B 1 44 ? 13.008 15.016 -6.996 1 96.38 44 LEU B CA 1
ATOM 1765 C C . LEU B 1 44 ? 12.516 16.422 -7.293 1 96.38 44 LEU B C 1
ATOM 1767 O O . LEU B 1 44 ? 12.648 17.328 -6.457 1 96.38 44 LEU B O 1
ATOM 1771 N N . LEU B 1 45 ? 11.938 16.641 -8.398 1 96.69 45 LEU B N 1
ATOM 1772 C CA . LEU B 1 45 ? 11.406 17.938 -8.766 1 96.69 45 LEU B CA 1
ATOM 1773 C C . LEU B 1 45 ? 10.305 18.375 -7.809 1 96.69 45 LEU B C 1
ATOM 1775 O O . LEU B 1 45 ? 10.266 19.531 -7.371 1 96.69 45 LEU B O 1
ATOM 1779 N N . GLY B 1 46 ? 9.469 17.438 -7.457 1 96.12 46 GLY B N 1
ATOM 1780 C CA . GLY B 1 46 ? 8.398 17.719 -6.52 1 96.12 46 GLY B CA 1
ATOM 1781 C C . GLY B 1 46 ? 8.898 18.109 -5.137 1 96.12 46 GLY B C 1
ATOM 1782 O O . GLY B 1 46 ? 8.305 18.953 -4.473 1 96.12 46 GLY B O 1
ATOM 1783 N N . HIS B 1 47 ? 9.922 17.453 -4.766 1 94.94 47 HIS B N 1
ATOM 1784 C CA . HIS B 1 47 ? 10.516 17.766 -3.469 1 94.94 47 HIS B CA 1
ATOM 1785 C C . HIS B 1 47 ? 10.898 19.234 -3.373 1 94.94 47 HIS B C 1
ATOM 1787 O O . HIS B 1 47 ? 10.719 19.859 -2.326 1 94.94 47 HIS B O 1
ATOM 1793 N N . PHE B 1 48 ? 11.312 19.828 -4.426 1 93.69 48 PHE B N 1
ATOM 1794 C CA . PHE B 1 48 ? 11.758 21.219 -4.402 1 93.69 48 PHE B CA 1
ATOM 1795 C C . PHE B 1 48 ? 10.594 22.172 -4.66 1 93.69 48 PHE B C 1
ATOM 1797 O O . PHE B 1 48 ? 10.539 23.266 -4.094 1 93.69 48 PHE B O 1
ATOM 1804 N N . LEU B 1 49 ? 9.648 21.75 -5.426 1 94.94 49 LEU B N 1
ATOM 1805 C CA . LEU B 1 49 ? 8.555 22.625 -5.812 1 94.94 49 LEU B CA 1
ATOM 1806 C C . LEU B 1 49 ? 7.398 22.531 -4.816 1 94.94 49 LEU B C 1
ATOM 1808 O O . LEU B 1 49 ? 6.703 23.516 -4.57 1 94.94 49 LEU B O 1
ATOM 1812 N N . PHE B 1 50 ? 7.188 21.344 -4.34 1 95.12 50 PHE B N 1
ATOM 1813 C CA . PHE B 1 50 ? 6.078 21.062 -3.436 1 95.12 50 PHE B CA 1
ATOM 1814 C C . PHE B 1 50 ? 6.523 20.125 -2.309 1 95.12 50 PHE B C 1
ATOM 1816 O O . PHE B 1 50 ? 6.047 19 -2.205 1 95.12 50 PHE B O 1
ATOM 1823 N N . PRO B 1 51 ? 7.293 20.547 -1.387 1 94 51 PRO B N 1
ATOM 1824 C CA . PRO B 1 51 ? 7.961 19.688 -0.413 1 94 51 PRO B CA 1
ATOM 1825 C C . PRO B 1 51 ? 6.98 18.938 0.489 1 94 51 PRO B C 1
ATOM 1827 O O . PRO B 1 51 ? 7.172 17.75 0.771 1 94 51 PRO B O 1
ATOM 1830 N N . LYS B 1 52 ? 5.926 19.562 0.94 1 93.94 52 LYS B N 1
ATOM 1831 C CA . LYS B 1 52 ? 4.965 18.906 1.82 1 93.94 52 LYS B CA 1
ATOM 1832 C C . LYS B 1 52 ? 4.215 17.797 1.086 1 93.94 52 LYS B C 1
ATOM 1834 O O . LYS B 1 52 ? 4.078 16.688 1.6 1 93.94 52 LYS B O 1
ATOM 1839 N N . LEU B 1 53 ? 3.809 18.141 -0.126 1 96.12 53 LEU B N 1
ATOM 1840 C CA . LEU B 1 53 ? 3.066 17.203 -0.95 1 96.12 53 LEU B CA 1
ATOM 1841 C C . LEU B 1 53 ? 3.924 15.984 -1.284 1 96.12 53 LEU B C 1
ATOM 1843 O O . LEU B 1 53 ? 3.457 14.844 -1.196 1 96.12 53 LEU B O 1
ATOM 1847 N N . THR B 1 54 ? 5.121 16.266 -1.68 1 96.88 54 THR B N 1
ATOM 1848 C CA . THR B 1 54 ? 6.027 15.195 -2.078 1 96.88 54 THR B CA 1
ATOM 1849 C C . THR B 1 54 ? 6.363 14.305 -0.888 1 96.88 54 THR B C 1
ATOM 1851 O O . THR B 1 54 ? 6.445 13.078 -1.027 1 96.88 54 THR B O 1
ATOM 1854 N N . PHE B 1 55 ? 6.48 14.914 0.254 1 97 55 PHE B N 1
ATOM 1855 C CA . PHE B 1 55 ? 6.762 14.172 1.475 1 97 55 PHE B CA 1
ATOM 1856 C C . PHE B 1 55 ? 5.602 13.25 1.826 1 97 55 PHE B C 1
ATOM 1858 O O . PHE B 1 55 ? 5.805 12.078 2.143 1 97 55 PHE B O 1
ATOM 1865 N N . GLN B 1 56 ? 4.457 13.75 1.735 1 97.94 56 GLN B N 1
ATOM 1866 C CA . GLN B 1 56 ? 3.262 12.953 1.988 1 97.94 56 GLN B CA 1
ATOM 1867 C C . GLN B 1 56 ? 3.119 11.836 0.957 1 97.94 56 GLN B C 1
ATOM 1869 O O . GLN B 1 56 ? 2.795 10.695 1.306 1 97.94 56 GLN B O 1
ATOM 1874 N N . PHE B 1 57 ? 3.398 12.203 -0.235 1 98.5 57 PHE B N 1
ATOM 1875 C CA . PHE B 1 57 ? 3.359 11.211 -1.302 1 98.5 57 PHE B CA 1
ATOM 1876 C C . PHE B 1 57 ? 4.379 10.102 -1.049 1 98.5 57 PHE B C 1
ATOM 1878 O O . PHE B 1 57 ? 4.074 8.922 -1.224 1 98.5 57 PHE B O 1
ATOM 1885 N N . GLY B 1 58 ? 5.543 10.492 -0.672 1 98 58 GLY B N 1
ATOM 1886 C CA . GLY B 1 58 ? 6.57 9.508 -0.358 1 98 58 GLY B CA 1
ATOM 1887 C C . GLY B 1 58 ? 6.156 8.539 0.737 1 98 58 GLY B C 1
ATOM 1888 O O . GLY B 1 58 ? 6.465 7.352 0.671 1 98 58 GLY B O 1
ATOM 1889 N N . SER B 1 59 ? 5.484 9.055 1.728 1 98.62 59 SER B N 1
ATOM 1890 C CA . SER B 1 59 ? 5 8.195 2.805 1 98.62 59 SER B CA 1
ATOM 1891 C C . SER B 1 59 ? 3.941 7.219 2.301 1 98.62 59 SER B C 1
ATOM 1893 O O . SER B 1 59 ? 3.926 6.055 2.701 1 98.62 59 SER B O 1
ATOM 1895 N N . LEU B 1 60 ? 3.139 7.664 1.443 1 98.81 60 LEU B N 1
ATOM 1896 C CA . LEU B 1 60 ? 2.117 6.801 0.858 1 98.81 60 LEU B CA 1
ATOM 1897 C C . LEU B 1 60 ? 2.75 5.734 -0.026 1 98.81 60 LEU B C 1
ATOM 1899 O O . LEU B 1 60 ? 2.283 4.59 -0.056 1 98.81 60 LEU B O 1
ATOM 1903 N N . VAL B 1 61 ? 3.77 6.133 -0.752 1 98.75 61 VAL B N 1
ATOM 1904 C CA . VAL B 1 61 ? 4.48 5.168 -1.586 1 98.75 61 VAL B CA 1
ATOM 1905 C C . VAL B 1 61 ? 5.062 4.062 -0.712 1 98.75 61 VAL B C 1
ATOM 1907 O O . VAL B 1 61 ? 4.992 2.881 -1.064 1 98.75 61 VAL B O 1
ATOM 1910 N N . LEU B 1 62 ? 5.633 4.457 0.371 1 98.5 62 LEU B N 1
ATOM 1911 C CA . LEU B 1 62 ? 6.184 3.475 1.297 1 98.5 62 LEU B CA 1
ATOM 1912 C C . LEU B 1 62 ? 5.102 2.506 1.765 1 98.5 62 LEU B C 1
ATOM 1914 O O . LEU B 1 62 ? 5.312 1.29 1.773 1 98.5 62 LEU B O 1
ATOM 1918 N N . ALA B 1 63 ? 3.951 3.012 2.127 1 98.75 63 ALA B N 1
ATOM 1919 C CA . ALA B 1 63 ? 2.83 2.17 2.543 1 98.75 63 ALA B CA 1
ATOM 1920 C C . ALA B 1 63 ? 2.371 1.265 1.403 1 98.75 63 ALA B C 1
ATOM 1922 O O . ALA B 1 63 ? 2.086 0.084 1.617 1 98.75 63 ALA B O 1
ATOM 1923 N N . CYS B 1 64 ? 2.312 1.833 0.257 1 98.69 64 CYS B N 1
ATOM 1924 C CA . CYS B 1 64 ? 1.947 1.073 -0.933 1 98.69 64 CYS B CA 1
ATOM 1925 C C . CYS B 1 64 ? 2.908 -0.09 -1.153 1 98.69 64 CYS B C 1
ATOM 1927 O O . CYS B 1 64 ? 2.482 -1.197 -1.488 1 98.69 64 CYS B O 1
ATOM 1929 N N . CYS B 1 65 ? 4.156 0.186 -0.934 1 98.44 65 CYS B N 1
ATOM 1930 C CA . CYS B 1 65 ? 5.164 -0.858 -1.072 1 98.44 65 CYS B CA 1
ATOM 1931 C C . CYS B 1 65 ? 4.949 -1.965 -0.046 1 98.44 65 CYS B C 1
ATOM 1933 O O . CYS B 1 65 ? 5.172 -3.141 -0.339 1 98.44 65 CYS B O 1
ATOM 1935 N N . GLY B 1 66 ? 4.562 -1.551 1.13 1 98.38 66 GLY B N 1
ATOM 1936 C CA . GLY B 1 66 ? 4.176 -2.566 2.096 1 98.38 66 GLY B CA 1
ATOM 1937 C C . GLY B 1 66 ? 3.064 -3.471 1.595 1 98.38 66 GLY B C 1
ATOM 1938 O O . GLY B 1 66 ? 3.123 -4.691 1.771 1 98.38 66 GLY B O 1
ATOM 1939 N N . GLY B 1 67 ? 2.084 -2.9 0.966 1 98.5 67 GLY B N 1
ATOM 1940 C CA . GLY B 1 67 ? 1.015 -3.678 0.36 1 98.5 67 GLY B CA 1
ATOM 1941 C C . GLY B 1 67 ? 1.5 -4.605 -0.739 1 98.5 67 GLY B C 1
ATOM 1942 O O . GLY B 1 67 ? 1.083 -5.762 -0.811 1 98.5 67 GLY B O 1
ATOM 1943 N N . LEU B 1 68 ? 2.373 -4.09 -1.567 1 98.25 68 LEU B N 1
ATOM 1944 C CA . LEU B 1 68 ? 2.945 -4.902 -2.635 1 98.25 68 LEU B CA 1
ATOM 1945 C C . LEU B 1 68 ? 3.65 -6.129 -2.066 1 98.25 68 LEU B C 1
ATOM 1947 O O . LEU B 1 68 ? 3.449 -7.246 -2.549 1 98.25 68 LEU B O 1
ATOM 1951 N N . THR B 1 69 ? 4.406 -5.898 -1.017 1 97.12 69 THR B N 1
ATOM 1952 C CA . THR B 1 69 ? 5.148 -6.984 -0.385 1 97.12 69 THR B CA 1
ATOM 1953 C C . THR B 1 69 ? 4.203 -8.078 0.097 1 97.12 69 THR B C 1
ATOM 1955 O O . THR B 1 69 ? 4.414 -9.258 -0.19 1 97.12 69 THR B O 1
ATOM 1958 N N . VAL B 1 70 ? 3.186 -7.707 0.745 1 97.81 70 VAL B N 1
ATOM 1959 C CA . VAL B 1 70 ? 2.227 -8.672 1.276 1 97.81 70 VAL B CA 1
ATOM 1960 C C . VAL B 1 70 ? 1.467 -9.328 0.128 1 97.81 70 VAL B C 1
ATOM 1962 O O . VAL B 1 70 ? 1.247 -10.547 0.138 1 97.81 70 VAL B O 1
ATOM 1965 N N . GLY B 1 71 ? 1.068 -8.57 -0.88 1 97.25 71 GLY B N 1
ATOM 1966 C CA . GLY B 1 71 ? 0.375 -9.117 -2.037 1 97.25 71 GLY B CA 1
ATOM 1967 C C . GLY B 1 71 ? 1.187 -10.156 -2.781 1 97.25 71 GLY B C 1
ATOM 1968 O O . GLY B 1 71 ? 0.679 -11.234 -3.105 1 97.25 71 GLY B O 1
ATOM 1969 N N . PHE B 1 72 ? 2.432 -9.812 -3.035 1 96.25 72 PHE B N 1
ATOM 1970 C CA . PHE B 1 72 ? 3.318 -10.773 -3.684 1 96.25 72 PHE B CA 1
ATOM 1971 C C . PHE B 1 72 ? 3.471 -12.031 -2.834 1 96.25 72 PHE B C 1
ATOM 1973 O O . PHE B 1 72 ? 3.422 -13.148 -3.354 1 96.25 72 PHE B O 1
ATOM 1980 N N . SER B 1 73 ? 3.619 -11.797 -1.595 1 95.38 73 SER B N 1
ATOM 1981 C CA . SER B 1 73 ? 3.869 -12.906 -0.675 1 95.38 73 SER B CA 1
ATOM 1982 C C . SER B 1 73 ? 2.666 -13.836 -0.592 1 95.38 73 SER B C 1
ATOM 1984 O O . SER B 1 73 ? 2.811 -15.055 -0.718 1 95.38 73 SER B O 1
ATOM 1986 N N . LEU B 1 74 ? 1.487 -13.352 -0.484 1 95.19 74 LEU B N 1
ATOM 1987 C CA . LEU B 1 74 ? 0.286 -14.148 -0.273 1 95.19 74 LEU B CA 1
ATOM 1988 C C . LEU B 1 74 ? -0.075 -14.93 -1.531 1 95.19 74 LEU B C 1
ATOM 1990 O O . LEU B 1 74 ? -0.663 -16.016 -1.448 1 95.19 74 LEU B O 1
ATOM 1994 N N . ASN B 1 75 ? 0.352 -14.43 -2.635 1 93.75 75 ASN B N 1
ATOM 1995 C CA . ASN B 1 75 ? 0.04 -15.109 -3.887 1 93.75 75 ASN B CA 1
ATOM 1996 C C . ASN B 1 75 ? 1.225 -15.938 -4.387 1 93.75 75 ASN B C 1
ATOM 1998 O O . ASN B 1 75 ? 1.255 -16.344 -5.547 1 93.75 75 ASN B O 1
ATOM 2002 N N . SER B 1 76 ? 2.135 -16.109 -3.541 1 92.31 76 SER B N 1
ATOM 2003 C CA . SER B 1 76 ? 3.277 -16.953 -3.883 1 92.31 76 SER B CA 1
ATOM 2004 C C . SER B 1 76 ? 3.23 -18.281 -3.133 1 92.31 76 SER B C 1
ATOM 2006 O O . SER B 1 76 ? 2.424 -18.453 -2.217 1 92.31 76 SER B O 1
ATOM 2008 N N . HIS B 1 77 ? 4.043 -19.281 -3.676 1 88.62 77 HIS B N 1
ATOM 2009 C CA . HIS B 1 77 ? 4.18 -20.562 -3.004 1 88.62 77 HIS B CA 1
ATOM 2010 C C . HIS B 1 77 ? 5.301 -20.531 -1.974 1 88.62 77 HIS B C 1
ATOM 2012 O O . HIS B 1 77 ? 6.219 -21.344 -2.023 1 88.62 77 HIS B O 1
ATOM 2018 N N . SER B 1 78 ? 5.25 -19.531 -1.162 1 87.12 78 SER B N 1
ATOM 2019 C CA . SER B 1 78 ? 6.246 -19.406 -0.104 1 87.12 78 SER B CA 1
ATOM 2020 C C . SER B 1 78 ? 5.766 -20.047 1.193 1 87.12 78 SER B C 1
ATOM 2022 O O . SER B 1 78 ? 4.586 -20.375 1.325 1 87.12 78 SER B O 1
ATOM 2024 N N . SER B 1 79 ? 6.703 -20.297 2.1 1 89.5 79 SER B N 1
ATOM 2025 C CA . SER B 1 79 ? 6.379 -20.906 3.389 1 89.5 79 SER B CA 1
ATOM 2026 C C . SER B 1 79 ? 5.527 -19.969 4.238 1 89.5 79 SER B C 1
ATOM 2028 O O . SER B 1 79 ? 5.48 -18.766 3.988 1 89.5 79 SER B O 1
ATOM 2030 N N . PHE B 1 80 ? 4.871 -20.562 5.172 1 91.88 80 PHE B N 1
ATOM 2031 C CA . PHE B 1 80 ? 4.082 -19.781 6.121 1 91.88 80 PHE B CA 1
ATOM 2032 C C . PHE B 1 80 ? 4.965 -18.781 6.863 1 91.88 80 PHE B C 1
ATOM 2034 O O . PHE B 1 80 ? 4.57 -17.641 7.078 1 91.88 80 PHE B O 1
ATOM 2041 N N . GLU B 1 81 ? 6.129 -19.25 7.234 1 91.62 81 GLU B N 1
ATOM 2042 C CA . GLU B 1 81 ? 7.074 -18.391 7.953 1 91.62 81 GLU B CA 1
ATOM 2043 C C . GLU B 1 81 ? 7.461 -17.172 7.117 1 91.62 81 GLU B C 1
ATOM 2045 O O . GLU B 1 81 ? 7.547 -16.062 7.641 1 91.62 81 GLU B O 1
ATOM 2050 N N . GLU B 1 82 ? 7.68 -17.359 5.859 1 90.69 82 GLU B N 1
ATOM 2051 C CA . GLU B 1 82 ? 8.031 -16.25 4.98 1 90.69 82 GLU B CA 1
ATOM 2052 C C . GLU B 1 82 ? 6.871 -15.273 4.828 1 90.69 82 GLU B C 1
ATOM 2054 O O . GLU B 1 82 ? 7.07 -14.055 4.809 1 90.69 82 GLU B O 1
ATOM 2059 N N . LYS B 1 83 ? 5.711 -15.812 4.77 1 94.62 83 LYS B N 1
ATOM 2060 C CA . LYS B 1 83 ? 4.531 -14.961 4.652 1 94.62 83 LYS B CA 1
ATOM 2061 C C . LYS B 1 83 ? 4.355 -14.102 5.898 1 94.62 83 LYS B C 1
ATOM 2063 O O . LYS B 1 83 ? 4.059 -12.906 5.797 1 94.62 83 LYS B O 1
ATOM 2068 N N . ILE B 1 84 ? 4.586 -14.695 7.016 1 95.88 84 ILE B N 1
ATOM 2069 C CA . ILE B 1 84 ? 4.488 -13.945 8.266 1 95.88 84 ILE B CA 1
ATOM 2070 C C . ILE B 1 84 ? 5.59 -12.898 8.32 1 95.88 84 ILE B C 1
ATOM 2072 O O . ILE B 1 84 ? 5.352 -11.758 8.734 1 95.88 84 ILE B O 1
ATOM 2076 N N . ALA B 1 85 ? 6.797 -13.242 7.934 1 94.44 85 ALA B N 1
ATOM 2077 C CA . ALA B 1 85 ? 7.902 -12.289 7.914 1 94.44 85 ALA B CA 1
ATOM 2078 C C . ALA B 1 85 ? 7.586 -11.102 7.02 1 94.44 85 ALA B C 1
ATOM 2080 O O . ALA B 1 85 ? 7.828 -9.953 7.395 1 94.44 85 ALA B O 1
ATOM 2081 N N . ASP B 1 86 ? 7.012 -11.352 5.906 1 96.56 86 ASP B N 1
ATOM 2082 C CA . ASP B 1 86 ? 6.656 -10.289 4.969 1 96.56 86 ASP B CA 1
ATOM 2083 C C . ASP B 1 86 ? 5.543 -9.406 5.535 1 96.56 86 ASP B C 1
ATOM 2085 O O . ASP B 1 86 ? 5.551 -8.195 5.34 1 96.56 86 ASP B O 1
ATOM 2089 N N . CYS B 1 87 ? 4.625 -9.984 6.215 1 97.5 87 CYS B N 1
ATOM 2090 C CA . CYS B 1 87 ? 3.559 -9.219 6.848 1 97.5 87 CYS B CA 1
ATOM 2091 C C . CYS B 1 87 ? 4.109 -8.336 7.961 1 97.5 87 CYS B C 1
ATOM 2093 O O . CYS B 1 87 ? 3.76 -7.16 8.055 1 97.5 87 CYS B O 1
ATOM 2095 N N . ILE B 1 88 ? 4.945 -8.906 8.781 1 97.94 88 ILE B N 1
ATOM 2096 C CA . ILE B 1 88 ? 5.551 -8.141 9.859 1 97.94 88 ILE B CA 1
ATOM 2097 C C . ILE B 1 88 ? 6.363 -6.98 9.281 1 97.94 88 ILE B C 1
ATOM 2099 O O . ILE B 1 88 ? 6.27 -5.848 9.766 1 97.94 88 ILE B O 1
ATOM 2103 N N . PHE B 1 89 ? 7.129 -7.285 8.289 1 97.75 89 PHE B N 1
ATOM 2104 C CA . PHE B 1 89 ? 7.926 -6.254 7.637 1 97.75 89 PHE B CA 1
ATOM 2105 C C . PHE B 1 89 ? 7.035 -5.129 7.121 1 97.75 89 PHE B C 1
ATOM 2107 O O . PHE B 1 89 ? 7.359 -3.951 7.281 1 97.75 89 PHE B O 1
ATOM 2114 N N . SER B 1 90 ? 5.934 -5.492 6.477 1 98.44 90 SER B N 1
ATOM 2115 C CA . SER B 1 90 ? 5 -4.496 5.965 1 98.44 90 SER B CA 1
ATOM 2116 C C . SER B 1 90 ? 4.465 -3.609 7.086 1 98.44 90 SER B C 1
ATOM 2118 O O . SER B 1 90 ? 4.34 -2.396 6.914 1 98.44 90 SER B O 1
ATOM 2120 N N . VAL B 1 91 ? 4.188 -4.176 8.219 1 98.44 91 VAL B N 1
ATOM 2121 C CA . VAL B 1 91 ? 3.711 -3.406 9.367 1 98.44 91 VAL B CA 1
ATOM 2122 C C . VAL B 1 91 ? 4.797 -2.434 9.82 1 98.44 91 VAL B C 1
ATOM 2124 O O . VAL B 1 91 ? 4.508 -1.274 10.125 1 98.44 91 VAL B O 1
ATOM 2127 N N . VAL B 1 92 ? 6 -2.875 9.844 1 98.62 92 VAL B N 1
ATOM 2128 C CA . VAL B 1 92 ? 7.121 -2.031 10.242 1 98.62 92 VAL B CA 1
ATOM 2129 C C . VAL B 1 92 ? 7.23 -0.834 9.305 1 98.62 92 VAL B C 1
ATOM 2131 O O . VAL B 1 92 ? 7.352 0.308 9.75 1 98.62 92 VAL B O 1
ATOM 2134 N N . ILE B 1 93 ? 7.102 -1.091 8.016 1 98.12 93 ILE B N 1
ATOM 2135 C CA . ILE B 1 93 ? 7.246 -0.019 7.039 1 98.12 93 ILE B CA 1
ATOM 2136 C C . ILE B 1 93 ? 6.066 0.946 7.152 1 98.12 93 ILE B C 1
ATOM 2138 O O . ILE B 1 93 ? 6.234 2.16 7.016 1 98.12 93 ILE B O 1
ATOM 2142 N N . MET B 1 94 ? 4.922 0.421 7.434 1 98.38 94 MET B N 1
ATOM 2143 C CA . MET B 1 94 ? 3.74 1.251 7.645 1 98.38 94 MET B CA 1
ATOM 2144 C C . MET B 1 94 ? 3.916 2.146 8.867 1 98.38 94 MET B C 1
ATOM 2146 O O . MET B 1 94 ? 3.561 3.326 8.836 1 98.38 94 MET B O 1
ATOM 2150 N N . LEU B 1 95 ? 4.469 1.648 9.883 1 98.69 95 LEU B N 1
ATOM 2151 C CA . LEU B 1 95 ? 4.676 2.414 11.109 1 98.69 95 LEU B CA 1
ATOM 2152 C C . LEU B 1 95 ? 5.734 3.492 10.906 1 98.69 95 LEU B C 1
ATOM 2154 O O . LEU B 1 95 ? 5.629 4.586 11.469 1 98.69 95 LEU B O 1
ATOM 2158 N N . LEU B 1 96 ? 6.676 3.201 10.16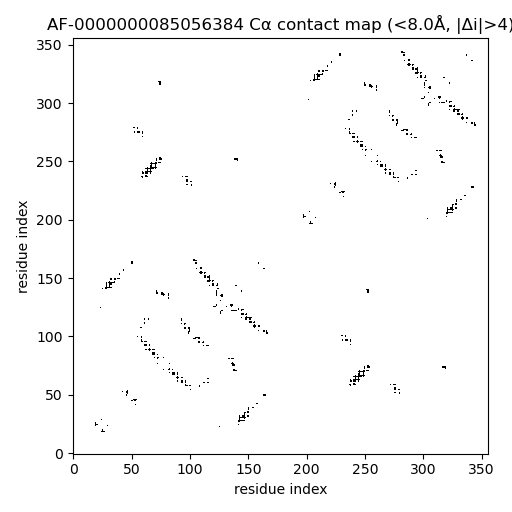4 1 98.75 96 LEU B N 1
ATOM 2159 C CA . LEU B 1 96 ? 7.68 4.211 9.844 1 98.75 96 LEU B CA 1
ATOM 2160 C C . LEU B 1 96 ? 7.082 5.328 9 1 98.75 96 LEU B C 1
ATOM 2162 O O . LEU B 1 96 ? 7.359 6.508 9.234 1 98.75 96 LEU B O 1
ATOM 2166 N N . ALA B 1 97 ? 6.242 4.938 8.039 1 98.75 97 ALA B N 1
ATOM 2167 C CA . ALA B 1 97 ? 5.551 5.949 7.242 1 98.75 97 ALA B CA 1
ATOM 2168 C C . ALA B 1 97 ? 4.645 6.809 8.117 1 98.75 97 ALA B C 1
ATOM 2170 O O . ALA B 1 97 ? 4.594 8.031 7.961 1 98.75 97 ALA B O 1
ATOM 2171 N N . LEU B 1 98 ? 4.004 6.176 9.023 1 98.69 98 LEU B N 1
ATOM 2172 C CA . LEU B 1 98 ? 3.133 6.895 9.945 1 98.69 98 LEU B CA 1
ATOM 2173 C C . LEU B 1 98 ? 3.936 7.848 10.82 1 98.69 98 LEU B C 1
ATOM 2175 O O . LEU B 1 98 ? 3.529 8.992 11.031 1 98.69 98 LEU B O 1
ATOM 2179 N N . SER B 1 99 ? 5.012 7.34 11.305 1 98.44 99 SER B N 1
ATOM 2180 C CA . SER B 1 99 ? 5.883 8.172 12.133 1 98.44 99 SER B CA 1
ATOM 2181 C C . SER B 1 99 ? 6.391 9.383 11.352 1 98.44 99 SER B C 1
ATOM 2183 O O . SER B 1 99 ? 6.492 10.477 11.906 1 98.44 99 SER B O 1
ATOM 2185 N N . ALA B 1 100 ? 6.688 9.172 10.148 1 97.81 100 ALA B N 1
ATOM 2186 C CA . ALA B 1 100 ? 7.148 10.273 9.305 1 97.81 100 ALA B CA 1
ATOM 2187 C C . ALA B 1 100 ? 6.07 11.336 9.156 1 97.81 100 ALA B C 1
ATOM 2189 O O . ALA B 1 100 ? 6.328 12.531 9.344 1 97.81 100 ALA B O 1
ATOM 2190 N N . LEU B 1 101 ? 4.898 10.93 8.898 1 96.81 101 LEU B N 1
ATOM 2191 C CA . LEU B 1 101 ? 3.791 11.859 8.703 1 96.81 101 LEU B CA 1
ATOM 2192 C C . LEU B 1 101 ? 3.441 12.57 10 1 96.81 101 LEU B C 1
ATOM 2194 O O . LEU B 1 101 ? 3.314 13.797 10.031 1 96.81 101 LEU B O 1
ATOM 2198 N N . HIS B 1 102 ? 3.32 11.75 10.961 1 96.25 102 HIS B N 1
ATOM 2199 C CA . HIS B 1 102 ? 2.814 12.281 12.219 1 96.25 102 HIS B CA 1
ATOM 2200 C C . HIS B 1 102 ? 3.789 13.289 12.828 1 96.25 102 HIS B C 1
ATOM 2202 O O . HIS B 1 102 ? 3.371 14.305 13.391 1 96.25 102 HIS B O 1
ATOM 2208 N N . ASN B 1 103 ? 5.059 13 12.719 1 95.25 103 ASN B N 1
ATOM 2209 C CA . ASN B 1 103 ? 6.074 13.859 13.312 1 95.25 103 ASN B CA 1
ATOM 2210 C C . ASN B 1 103 ? 6.633 14.852 12.297 1 95.25 103 ASN B C 1
ATOM 2212 O O . ASN B 1 103 ? 7.488 15.672 12.633 1 95.25 103 ASN B O 1
ATOM 2216 N N . ASN B 1 104 ? 6.105 14.719 11.141 1 93.75 104 ASN B N 1
ATOM 2217 C CA . ASN B 1 104 ? 6.68 15.555 10.086 1 93.75 104 ASN B CA 1
ATOM 2218 C C . ASN B 1 104 ? 8.203 15.484 10.086 1 93.75 104 ASN B C 1
ATOM 2220 O O . ASN B 1 104 ? 8.875 16.516 10.133 1 93.75 104 ASN B O 1
ATOM 2224 N N . SER B 1 105 ? 8.688 14.242 10.109 1 95.62 105 SER B N 1
ATOM 2225 C CA . SER B 1 105 ? 10.125 13.992 10.203 1 95.62 105 SER B CA 1
ATOM 2226 C C . SER B 1 105 ? 10.609 13.125 9.055 1 95.62 105 SER B C 1
ATOM 2228 O O . SER B 1 105 ? 10.016 12.086 8.75 1 95.62 105 SER B O 1
ATOM 2230 N N . LYS B 1 106 ? 11.695 13.477 8.461 1 95.56 106 LYS B N 1
ATOM 2231 C CA . LYS B 1 106 ? 12.219 12.742 7.316 1 95.56 106 LYS B CA 1
ATOM 2232 C C . LYS B 1 106 ? 12.953 11.477 7.758 1 95.56 106 LYS B C 1
ATOM 2234 O O . LYS B 1 106 ? 13.148 10.555 6.965 1 95.56 106 LYS B O 1
ATOM 2239 N N . LYS B 1 107 ? 13.43 11.422 9 1 96.81 107 LYS B N 1
ATOM 2240 C CA . LYS B 1 107 ? 14.273 10.312 9.438 1 96.81 107 LYS B CA 1
ATOM 2241 C C . LYS B 1 107 ? 13.539 8.984 9.328 1 96.81 107 LYS B C 1
ATOM 2243 O O . LYS B 1 107 ? 14.047 8.039 8.711 1 96.81 107 LYS B O 1
ATOM 2248 N N . PRO B 1 108 ? 12.328 8.883 9.922 1 98.06 108 PRO B N 1
ATOM 2249 C CA . PRO B 1 108 ? 11.641 7.598 9.758 1 98.06 108 PRO B CA 1
ATOM 2250 C C . PRO B 1 108 ? 11.375 7.25 8.297 1 98.06 108 PRO B C 1
ATOM 2252 O O . PRO B 1 108 ? 11.391 6.074 7.922 1 98.06 108 PRO B O 1
ATOM 2255 N N . MET B 1 109 ? 11.117 8.211 7.492 1 96.56 109 MET B N 1
ATOM 2256 C CA . MET B 1 109 ? 10.898 7.973 6.066 1 96.56 109 MET B CA 1
ATOM 2257 C C . MET B 1 109 ? 12.148 7.402 5.41 1 96.56 109 MET B C 1
ATOM 2259 O O . MET B 1 109 ? 12.078 6.426 4.664 1 96.56 109 MET B O 1
ATOM 2263 N N . MET B 1 110 ? 13.273 8.031 5.711 1 97.88 110 MET B N 1
ATOM 2264 C CA . MET B 1 110 ? 14.547 7.555 5.172 1 97.88 110 MET B CA 1
ATOM 2265 C C . MET B 1 110 ? 14.812 6.113 5.598 1 97.88 110 MET B C 1
ATOM 2267 O O . MET B 1 110 ? 15.188 5.277 4.77 1 97.88 110 MET B O 1
ATOM 2271 N N . VAL B 1 111 ? 14.617 5.832 6.844 1 98.5 111 VAL B N 1
ATOM 2272 C CA . VAL B 1 111 ? 14.82 4.484 7.363 1 98.5 111 VAL B CA 1
ATOM 2273 C C . VAL B 1 111 ? 13.875 3.512 6.664 1 98.5 111 VAL B C 1
ATOM 2275 O O . VAL B 1 111 ? 14.281 2.41 6.285 1 98.5 111 VAL B O 1
ATOM 2278 N N . GLY B 1 112 ? 12.633 3.969 6.488 1 98.69 112 GLY B N 1
ATOM 2279 C CA . GLY B 1 112 ? 11.656 3.139 5.801 1 98.69 112 GLY B CA 1
ATOM 2280 C C . GLY B 1 112 ? 12.07 2.783 4.383 1 98.69 112 GLY B C 1
ATOM 2281 O O . GLY B 1 112 ? 11.977 1.625 3.975 1 98.69 112 GLY B O 1
ATOM 2282 N N . TYR B 1 113 ? 12.531 3.713 3.662 1 98.62 113 TYR B N 1
ATOM 2283 C CA . TYR B 1 113 ? 12.945 3.482 2.281 1 98.62 113 TYR B CA 1
ATOM 2284 C C . TYR B 1 113 ? 14.18 2.592 2.223 1 98.62 113 TYR B C 1
ATOM 2286 O O . TYR B 1 113 ? 14.258 1.685 1.391 1 98.62 113 TYR B O 1
ATOM 2294 N N . ILE B 1 114 ? 15.148 2.805 3.09 1 98.38 114 ILE B N 1
ATOM 2295 C CA . ILE B 1 114 ? 16.344 1.975 3.123 1 98.38 114 ILE B CA 1
ATOM 2296 C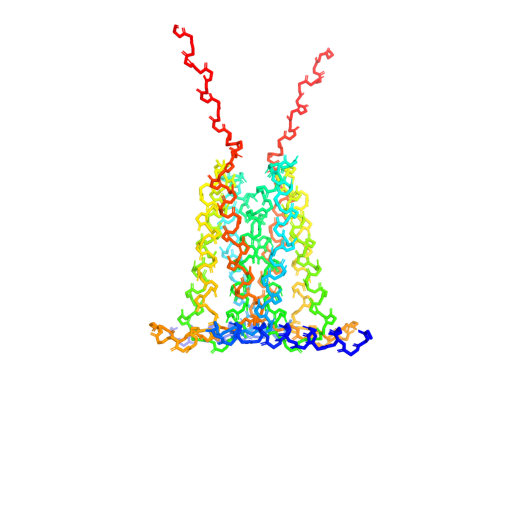 C . ILE B 1 114 ? 15.969 0.535 3.465 1 98.38 114 ILE B C 1
ATOM 2298 O O . ILE B 1 114 ? 16.406 -0.405 2.801 1 98.38 114 ILE B O 1
ATOM 2302 N N . LEU B 1 115 ? 15.164 0.378 4.473 1 98.31 115 LEU B N 1
ATOM 2303 C CA . LEU B 1 115 ? 14.734 -0.955 4.879 1 98.31 115 LEU B CA 1
ATOM 2304 C C . LEU B 1 115 ? 13.977 -1.649 3.754 1 98.31 115 LEU B C 1
ATOM 2306 O O . LEU B 1 115 ? 14.227 -2.822 3.463 1 98.31 115 LEU B O 1
ATOM 2310 N N . HIS B 1 116 ? 13.102 -0.931 3.121 1 98.06 116 HIS B N 1
ATOM 2311 C CA . HIS B 1 116 ? 12.297 -1.524 2.059 1 98.06 116 HIS B CA 1
ATOM 2312 C C . HIS B 1 116 ? 13.164 -1.949 0.88 1 98.06 116 HIS B C 1
ATOM 2314 O O . HIS B 1 116 ? 13.062 -3.082 0.402 1 98.06 116 HIS B O 1
ATOM 2320 N N . GLY B 1 117 ? 14.039 -1.041 0.41 1 96.69 117 GLY B N 1
ATOM 2321 C CA . GLY B 1 117 ? 14.945 -1.396 -0.67 1 96.69 117 GLY B CA 1
ATOM 2322 C C . GLY B 1 117 ? 15.797 -2.611 -0.361 1 96.69 117 GLY B C 1
ATOM 2323 O O . GLY B 1 117 ? 15.984 -3.477 -1.217 1 96.69 117 GLY B O 1
ATOM 2324 N N . THR B 1 118 ? 16.234 -2.711 0.817 1 95.12 118 THR B N 1
ATOM 2325 C CA . THR B 1 118 ? 17.062 -3.842 1.247 1 95.12 118 THR B CA 1
ATOM 2326 C C . THR B 1 118 ? 16.234 -5.125 1.275 1 95.12 118 THR B C 1
ATOM 2328 O O . THR B 1 118 ? 16.688 -6.176 0.819 1 95.12 118 THR B O 1
ATOM 2331 N N . TRP B 1 119 ? 15.047 -5.031 1.768 1 94.81 119 TRP B N 1
ATOM 2332 C CA . TRP B 1 119 ? 14.164 -6.188 1.812 1 94.81 119 TRP B CA 1
ATOM 2333 C C . TRP B 1 119 ? 13.906 -6.73 0.412 1 94.81 119 TRP B C 1
ATOM 2335 O O . TRP B 1 119 ? 13.883 -7.949 0.205 1 94.81 119 TRP B O 1
ATOM 2345 N N . ASP B 1 120 ? 13.727 -5.773 -0.505 1 93.06 120 ASP B N 1
ATOM 2346 C CA . ASP B 1 120 ? 13.438 -6.168 -1.88 1 93.06 120 ASP B CA 1
ATOM 2347 C C . ASP B 1 120 ? 14.641 -6.855 -2.521 1 93.06 120 ASP B C 1
ATOM 2349 O O . ASP B 1 120 ? 14.484 -7.828 -3.26 1 93.06 120 ASP B O 1
ATOM 2353 N N . ILE B 1 121 ? 15.75 -6.398 -2.25 1 87.44 121 ILE B N 1
ATOM 2354 C CA . ILE B 1 121 ? 16.938 -7.008 -2.852 1 87.44 121 ILE B CA 1
ATOM 2355 C C . ILE B 1 121 ? 17.125 -8.414 -2.297 1 87.44 121 ILE B C 1
ATOM 2357 O O . ILE B 1 121 ? 17.625 -9.305 -2.998 1 87.44 121 ILE B O 1
ATOM 2361 N N . LEU B 1 122 ? 16.703 -8.648 -1.057 1 85.88 122 LEU B N 1
ATOM 2362 C CA . LEU B 1 122 ? 16.75 -9.984 -0.478 1 85.88 122 LEU B CA 1
ATOM 2363 C C . LEU B 1 122 ? 15.789 -10.922 -1.205 1 85.88 122 LEU B C 1
ATOM 2365 O O . LEU B 1 122 ? 15.969 -12.141 -1.175 1 85.88 122 LEU B O 1
ATOM 2369 N N . HIS B 1 123 ? 14.781 -10.367 -1.844 1 82.88 123 HIS B N 1
ATOM 2370 C CA . HIS B 1 123 ? 13.805 -11.148 -2.59 1 82.88 123 HIS B CA 1
ATOM 2371 C C . HIS B 1 123 ? 14.172 -11.234 -4.066 1 82.88 123 HIS B C 1
ATOM 2373 O O . HIS B 1 123 ? 13.398 -11.75 -4.879 1 82.88 123 HIS B O 1
ATOM 2379 N N . HIS B 1 124 ? 15.266 -10.711 -4.371 1 76.81 124 HIS B N 1
ATOM 2380 C CA . HIS B 1 124 ? 15.758 -10.773 -5.742 1 76.81 124 HIS B CA 1
ATOM 2381 C C . HIS B 1 124 ? 16.156 -12.203 -6.117 1 76.81 124 HIS B C 1
ATOM 2383 O O . HIS B 1 124 ? 16.516 -13 -5.246 1 76.81 124 HIS B O 1
ATOM 2389 N N . HIS B 1 125 ? 16.031 -12.406 -7.328 1 73.25 125 HIS B N 1
ATOM 2390 C CA . HIS B 1 125 ? 16.297 -13.758 -7.809 1 73.25 125 HIS B CA 1
ATOM 2391 C C . HIS B 1 125 ? 17.734 -14.18 -7.512 1 73.25 125 HIS B C 1
ATOM 2393 O O . HIS B 1 125 ? 18.031 -15.375 -7.5 1 73.25 125 HIS B O 1
ATOM 2399 N N . TRP B 1 126 ? 18.562 -13.125 -7.25 1 70 126 TRP B N 1
ATOM 2400 C CA . TRP B 1 126 ? 19.938 -13.43 -6.863 1 70 126 TRP B CA 1
ATOM 2401 C C . TRP B 1 126 ? 19.969 -14.273 -5.594 1 70 126 TRP B C 1
ATOM 2403 O O . TRP B 1 126 ? 20.875 -15.094 -5.41 1 70 126 TRP B O 1
ATOM 2413 N N . THR B 1 127 ? 18.969 -14.055 -4.793 1 64.44 127 THR B N 1
ATOM 2414 C CA . THR B 1 127 ? 19.047 -14.648 -3.463 1 64.44 127 THR B CA 1
ATOM 2415 C C . THR B 1 127 ? 18.484 -16.062 -3.467 1 64.44 127 THR B C 1
ATOM 2417 O O . THR B 1 127 ? 18.609 -16.797 -2.479 1 64.44 127 THR B O 1
ATOM 2420 N N . GLY B 1 128 ? 17.766 -16.312 -4.441 1 59.03 128 GLY B N 1
ATOM 2421 C CA . GLY B 1 128 ? 17.344 -17.703 -4.527 1 59.03 128 GLY B CA 1
ATOM 2422 C C . GLY B 1 128 ? 18.469 -18.688 -4.328 1 59.03 128 GLY B C 1
ATOM 2423 O O . GLY B 1 128 ? 18.266 -19.812 -3.867 1 59.03 128 GLY B O 1
ATOM 2424 N N . HIS B 1 129 ? 19.609 -18.203 -4.68 1 51.72 129 HIS B N 1
ATOM 2425 C CA . HIS B 1 129 ? 20.766 -19.078 -4.551 1 51.72 129 HIS B CA 1
ATOM 2426 C C . HIS B 1 129 ? 21.484 -18.844 -3.23 1 51.72 129 HIS B C 1
ATOM 2428 O O . HIS B 1 129 ? 22.406 -19.594 -2.873 1 51.72 129 HIS B O 1
ATOM 2434 N N . LEU B 1 130 ? 21.062 -17.75 -2.75 1 53.12 130 LEU B N 1
ATOM 2435 C CA . LEU B 1 130 ? 21.734 -17.469 -1.486 1 53.12 130 LEU B CA 1
ATOM 2436 C C . LEU B 1 130 ? 21.125 -18.281 -0.354 1 53.12 130 LEU B C 1
ATOM 2438 O O . LEU B 1 130 ? 19.906 -18.469 -0.302 1 53.12 130 LEU B O 1
ATOM 2442 N N . HIS B 1 131 ? 21.828 -19.25 -0.019 1 47.88 131 HIS B N 1
ATOM 2443 C CA . HIS B 1 131 ? 21.422 -20.016 1.157 1 47.88 131 HIS B CA 1
ATOM 2444 C C . HIS B 1 131 ? 21.109 -19.094 2.33 1 47.88 131 HIS B C 1
ATOM 2446 O O . HIS B 1 131 ? 21.891 -18.984 3.275 1 47.88 131 HIS B O 1
ATOM 2452 N N . VAL B 1 132 ? 20.516 -18.062 2.012 1 50.41 132 VAL B N 1
ATOM 2453 C CA . VAL B 1 132 ? 20.125 -17.328 3.209 1 50.41 132 VAL B CA 1
ATOM 2454 C C . VAL B 1 132 ? 19.172 -18.156 4.051 1 50.41 132 VAL B C 1
ATOM 2456 O O . VAL B 1 132 ? 18.656 -19.188 3.59 1 50.41 132 VAL B O 1
ATOM 2459 N N . ALA B 1 133 ? 19.219 -17.828 5.363 1 49.53 133 ALA B N 1
ATOM 2460 C CA . ALA B 1 133 ? 18.562 -18.641 6.402 1 49.53 133 ALA B CA 1
ATOM 2461 C C . ALA B 1 133 ? 17.219 -19.156 5.93 1 49.53 133 ALA B C 1
ATOM 2463 O O . ALA B 1 133 ? 16.688 -20.109 6.496 1 49.53 133 ALA B O 1
ATOM 2464 N N . TRP B 1 134 ? 16.641 -18.375 4.98 1 57.34 134 TRP B N 1
ATOM 2465 C CA . TRP B 1 134 ? 15.344 -18.922 4.598 1 57.34 134 TRP B CA 1
ATOM 2466 C C . TRP B 1 134 ? 15.18 -18.938 3.082 1 57.34 134 TRP B C 1
ATOM 2468 O O . TRP B 1 134 ? 15.797 -18.125 2.381 1 57.34 134 TRP B O 1
ATOM 2478 N N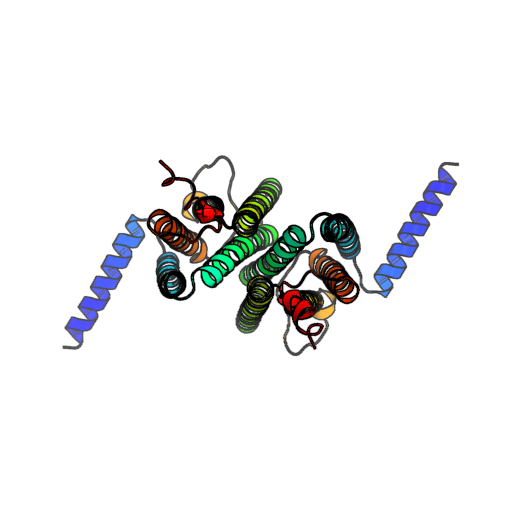 . ASP B 1 135 ? 14.898 -19.969 2.58 1 65.06 135 ASP B N 1
ATOM 2479 C CA . ASP B 1 135 ? 14.516 -20.172 1.185 1 65.06 135 ASP B CA 1
ATOM 2480 C C . ASP B 1 135 ? 13.406 -19.203 0.781 1 65.06 135 ASP B C 1
ATOM 2482 O O . ASP B 1 135 ? 12.25 -19.375 1.175 1 65.06 135 ASP B O 1
ATOM 2486 N N . ILE B 1 136 ? 13.828 -18.047 0.269 1 76.75 136 ILE B N 1
ATOM 2487 C CA . ILE B 1 136 ? 12.859 -17.047 -0.166 1 76.75 136 ILE B CA 1
ATOM 2488 C C . ILE B 1 136 ? 12.164 -17.516 -1.44 1 76.75 136 ILE B C 1
ATOM 2490 O O . ILE B 1 136 ? 12.82 -17.766 -2.453 1 76.75 136 ILE B O 1
ATOM 2494 N N . LYS B 1 137 ? 10.859 -17.703 -1.296 1 81.31 137 LYS B N 1
ATOM 2495 C CA . LYS B 1 137 ? 10.078 -18.25 -2.404 1 81.31 137 LYS B CA 1
ATOM 2496 C C . LYS B 1 137 ? 9.016 -17.266 -2.873 1 81.31 137 LYS B C 1
ATOM 2498 O O . LYS B 1 137 ? 8.312 -17.516 -3.848 1 81.31 137 LYS B O 1
ATOM 2503 N N . THR B 1 138 ? 8.984 -16.109 -2.193 1 89.81 138 THR B N 1
ATOM 2504 C CA . THR B 1 138 ? 8.078 -15.086 -2.688 1 89.81 138 THR B CA 1
ATOM 2505 C C . THR B 1 138 ? 8.492 -14.617 -4.078 1 89.81 138 THR B C 1
ATOM 2507 O O . THR B 1 138 ? 9.648 -14.234 -4.289 1 89.81 138 THR B O 1
ATOM 2510 N N . THR B 1 139 ? 7.535 -14.719 -4.973 1 89.5 139 THR B N 1
ATOM 2511 C CA . THR B 1 139 ? 7.816 -14.336 -6.352 1 89.5 139 THR B CA 1
ATOM 2512 C C . THR B 1 139 ? 7.359 -12.906 -6.617 1 89.5 139 THR B C 1
ATOM 2514 O O . THR B 1 139 ? 6.277 -12.5 -6.195 1 89.5 139 THR B O 1
ATOM 2517 N N . THR B 1 140 ? 8.242 -12.18 -7.191 1 92.44 140 THR B N 1
ATOM 2518 C CA . THR B 1 140 ? 7.965 -10.844 -7.707 1 92.44 140 THR B CA 1
ATOM 2519 C C . THR B 1 140 ? 8.328 -10.742 -9.188 1 92.44 140 THR B C 1
ATOM 2521 O O . THR B 1 140 ? 9.102 -11.555 -9.695 1 92.44 140 THR B O 1
ATOM 2524 N N . PRO B 1 141 ? 7.66 -9.789 -9.906 1 93 141 PRO B N 1
ATOM 2525 C CA . PRO B 1 141 ? 8.203 -9.562 -11.242 1 93 141 PRO B CA 1
ATOM 2526 C C . PRO B 1 141 ? 9.711 -9.312 -11.234 1 93 141 PRO B C 1
ATOM 2528 O O . PRO B 1 141 ? 10.219 -8.656 -10.328 1 93 141 PRO B O 1
ATOM 2531 N N . LEU B 1 142 ? 10.367 -9.812 -12.242 1 90.44 142 LEU B N 1
ATOM 2532 C CA . LEU B 1 142 ? 11.82 -9.766 -12.273 1 90.44 142 LEU B CA 1
ATOM 2533 C C . LEU B 1 142 ? 12.32 -8.328 -12.219 1 90.44 142 LEU B C 1
ATOM 2535 O O . LEU B 1 142 ? 13.398 -8.062 -11.672 1 90.44 142 LEU B O 1
ATOM 2539 N N . TRP B 1 143 ? 11.547 -7.387 -12.734 1 92.62 143 TRP B N 1
ATOM 2540 C CA . TRP B 1 143 ? 11.961 -5.988 -12.805 1 92.62 143 TRP B CA 1
ATOM 2541 C C . TRP B 1 143 ? 11.797 -5.301 -11.453 1 92.62 143 TRP B C 1
ATOM 2543 O O . TRP B 1 143 ? 12.383 -4.242 -11.211 1 92.62 143 TRP B O 1
ATOM 2553 N N . TYR B 1 144 ? 11.094 -5.852 -10.57 1 95.62 144 TYR B N 1
ATOM 2554 C CA . TYR B 1 144 ? 10.539 -5.164 -9.406 1 95.62 144 TYR B CA 1
ATOM 2555 C C . TYR B 1 144 ? 11.602 -4.977 -8.328 1 95.62 144 TYR B C 1
ATOM 2557 O O . TYR B 1 144 ? 11.797 -3.865 -7.828 1 95.62 144 TYR B O 1
ATOM 2565 N N . PRO B 1 145 ? 12.375 -5.957 -7.926 1 94.5 145 PRO B N 1
ATOM 2566 C CA . PRO B 1 145 ? 13.281 -5.805 -6.785 1 94.5 145 PRO B CA 1
ATOM 2567 C C . PRO B 1 145 ? 14.352 -4.742 -7.023 1 94.5 145 PRO B C 1
ATOM 2569 O O . PRO B 1 145 ? 14.578 -3.889 -6.164 1 94.5 145 PRO B O 1
ATOM 2572 N N . LEU B 1 146 ? 14.93 -4.793 -8.117 1 94.12 146 LEU B N 1
ATOM 2573 C CA . LEU B 1 146 ? 16 -3.83 -8.383 1 94.12 146 LEU B CA 1
ATOM 2574 C C . LEU B 1 146 ? 15.43 -2.434 -8.609 1 94.12 146 LEU B C 1
ATOM 2576 O O . LEU B 1 146 ? 16.078 -1.436 -8.281 1 94.12 146 LEU B O 1
ATOM 2580 N N . SER B 1 147 ? 14.258 -2.375 -9.148 1 96.31 147 SER B N 1
ATOM 2581 C CA . SER B 1 147 ? 13.586 -1.09 -9.281 1 96.31 147 SER B CA 1
ATOM 2582 C C . SER B 1 147 ? 13.367 -0.435 -7.926 1 96.31 147 SER B C 1
ATOM 2584 O O . SER B 1 147 ? 13.719 0.732 -7.73 1 96.31 147 SER B O 1
ATOM 2586 N N . CYS B 1 148 ? 12.883 -1.131 -7.012 1 97.56 148 CYS B N 1
ATOM 2587 C CA . CYS B 1 148 ? 12.609 -0.59 -5.684 1 97.56 148 CYS B CA 1
ATOM 2588 C C . CYS B 1 148 ? 13.898 -0.261 -4.945 1 97.56 148 CYS B C 1
ATOM 2590 O O . CYS B 1 148 ? 13.984 0.763 -4.266 1 97.56 148 CYS B O 1
ATOM 2592 N N . PHE B 1 149 ? 14.812 -1.125 -5.098 1 96.38 149 PHE B N 1
ATOM 2593 C CA . PHE B 1 149 ? 16.094 -0.862 -4.465 1 96.38 149 PHE B CA 1
ATOM 2594 C C . PHE B 1 149 ? 16.672 0.473 -4.93 1 96.38 149 PHE B C 1
ATOM 2596 O O . PHE B 1 149 ? 17.047 1.311 -4.109 1 96.38 149 PHE B O 1
ATOM 2603 N N . THR B 1 150 ? 16.719 0.651 -6.207 1 97.25 150 THR B N 1
ATOM 2604 C CA . THR B 1 150 ? 17.281 1.862 -6.789 1 97.25 150 THR B CA 1
ATOM 2605 C C . THR B 1 150 ? 16.484 3.09 -6.379 1 97.25 150 THR B C 1
ATOM 2607 O O . THR B 1 150 ? 17.031 4.07 -5.883 1 97.25 150 THR B O 1
ATOM 2610 N N . TYR B 1 151 ? 15.234 3.055 -6.516 1 98.5 151 TYR B N 1
ATOM 2611 C CA . TYR B 1 151 ? 14.367 4.176 -6.172 1 98.5 151 TYR B CA 1
ATOM 2612 C C . TYR B 1 151 ? 14.492 4.527 -4.695 1 98.5 151 TYR B C 1
ATOM 2614 O O . TYR B 1 151 ? 14.648 5.699 -4.34 1 98.5 151 TYR B O 1
ATOM 2622 N N . ASP B 1 152 ? 14.43 3.512 -3.895 1 98.62 152 ASP B N 1
ATOM 2623 C CA . ASP B 1 152 ? 14.406 3.709 -2.447 1 98.62 152 ASP B CA 1
ATOM 2624 C C . ASP B 1 152 ? 15.703 4.363 -1.966 1 98.62 152 ASP B C 1
ATOM 2626 O O . ASP B 1 152 ? 15.672 5.27 -1.133 1 98.62 152 ASP B O 1
ATOM 2630 N N . PHE B 1 153 ? 16.766 3.951 -2.467 1 98 153 PHE B N 1
ATOM 2631 C CA . PHE B 1 153 ? 18.031 4.504 -2.012 1 98 153 PHE B CA 1
ATOM 2632 C C . PHE B 1 153 ? 18.25 5.906 -2.564 1 98 153 PHE B C 1
ATOM 2634 O O . PHE B 1 153 ? 18.859 6.754 -1.908 1 98 153 PHE B O 1
ATOM 2641 N N . LEU B 1 154 ? 17.703 6.172 -3.701 1 98.25 154 LEU B N 1
ATOM 2642 C CA . LEU B 1 154 ? 17.75 7.531 -4.227 1 98.25 154 LEU B CA 1
ATOM 2643 C C . LEU B 1 154 ? 16.906 8.477 -3.369 1 98.25 154 LEU B C 1
ATOM 2645 O O . LEU B 1 154 ? 17.359 9.578 -3.039 1 98.25 154 LEU B O 1
ATOM 2649 N N . VAL B 1 155 ? 15.742 8.055 -3.016 1 98.12 155 VAL B N 1
ATOM 2650 C CA . VAL B 1 155 ? 14.875 8.883 -2.186 1 98.12 155 VAL B CA 1
ATOM 2651 C C . VAL B 1 155 ? 15.531 9.117 -0.827 1 98.12 155 VAL B C 1
ATOM 2653 O O . VAL B 1 155 ? 15.562 10.25 -0.333 1 98.12 155 VAL B O 1
ATOM 2656 N N . ALA B 1 156 ? 16.047 8.047 -0.235 1 97.88 156 ALA B N 1
ATOM 2657 C CA . ALA B 1 156 ? 16.734 8.195 1.048 1 97.88 156 ALA B CA 1
ATOM 2658 C C . ALA B 1 156 ? 17.922 9.141 0.933 1 97.88 156 ALA B C 1
ATOM 2660 O O . ALA B 1 156 ? 18.109 10.016 1.782 1 97.88 156 ALA B O 1
ATOM 2661 N N . ALA B 1 157 ? 18.688 9.031 -0.08 1 97.38 157 ALA B N 1
ATOM 2662 C CA . ALA B 1 157 ? 19.844 9.898 -0.307 1 97.38 157 ALA B CA 1
ATOM 2663 C C . ALA B 1 157 ? 19.422 11.352 -0.474 1 97.38 157 ALA B C 1
ATOM 2665 O O . ALA B 1 157 ? 20.062 12.266 0.051 1 97.38 157 ALA B O 1
ATOM 2666 N N . MET B 1 158 ? 18.391 11.516 -1.199 1 96.56 158 MET B N 1
ATOM 2667 C CA . MET B 1 158 ? 17.875 12.867 -1.394 1 96.56 158 MET B CA 1
ATOM 2668 C C . MET B 1 158 ? 17.562 13.523 -0.055 1 96.56 158 MET B C 1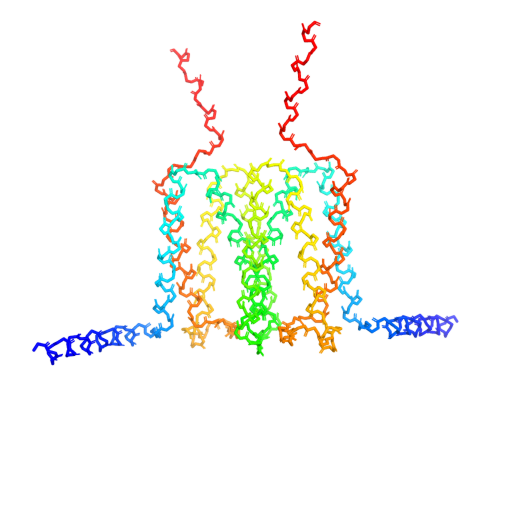
ATOM 2670 O O . MET B 1 158 ? 17.969 14.656 0.194 1 96.56 158 MET B O 1
ATOM 2674 N N . TYR B 1 159 ? 16.875 12.797 0.744 1 95.56 159 TYR B N 1
ATOM 2675 C CA . TYR B 1 159 ? 16.469 13.383 2.02 1 95.56 159 TYR B CA 1
ATOM 2676 C C . TYR B 1 159 ? 17.672 13.539 2.943 1 95.56 159 TYR B C 1
ATOM 2678 O O . TYR B 1 159 ? 17.656 14.367 3.861 1 95.56 159 TYR B O 1
ATOM 2686 N N . MET B 1 160 ? 18.656 12.766 2.748 1 94.5 160 MET B N 1
ATOM 2687 C CA . MET B 1 160 ? 19.875 12.906 3.537 1 94.5 160 MET B CA 1
ATOM 2688 C C . MET B 1 160 ? 20.578 14.219 3.211 1 94.5 160 MET B C 1
ATOM 2690 O O . MET B 1 160 ? 21.188 14.836 4.09 1 94.5 160 MET B O 1
ATOM 2694 N N . VAL B 1 161 ? 20.391 14.703 2.066 1 93 161 VAL B N 1
ATOM 2695 C CA . VAL B 1 161 ? 21.234 15.82 1.644 1 93 161 VAL B CA 1
ATOM 2696 C C . VAL B 1 161 ? 20.375 17.078 1.468 1 93 161 VAL B C 1
ATOM 2698 O O . VAL B 1 161 ? 20.891 18.156 1.157 1 93 161 VAL B O 1
ATOM 2701 N N . THR B 1 162 ? 19.109 16.906 1.53 1 89.06 162 THR B N 1
ATOM 2702 C CA . THR B 1 162 ? 18.266 18.078 1.387 1 89.06 162 THR B CA 1
ATOM 2703 C C . THR B 1 162 ? 17.562 18.406 2.707 1 89.06 162 THR B C 1
ATOM 2705 O O . THR B 1 162 ? 17.438 17.547 3.578 1 89.06 162 THR B O 1
ATOM 2708 N N . SER B 1 163 ? 17.188 19.75 2.836 1 75.81 163 SER B N 1
ATOM 2709 C CA . SER B 1 163 ? 16.438 20.219 3.996 1 75.81 163 SER B CA 1
ATOM 2710 C C . SER B 1 163 ? 14.945 19.906 3.85 1 75.81 163 SER B C 1
ATOM 2712 O O . SER B 1 163 ? 14.422 19.844 2.734 1 75.81 163 SER B O 1
ATOM 2714 N N . TYR B 1 164 ? 14.469 19.297 4.863 1 69.75 164 TYR B N 1
ATOM 2715 C CA . TYR B 1 164 ? 13.031 19.078 4.941 1 69.75 164 TYR B CA 1
ATOM 2716 C C . TYR B 1 164 ? 12.398 19.969 6 1 69.75 164 TYR B C 1
ATOM 2718 O O . TYR B 1 164 ? 12.93 20.094 7.109 1 69.75 164 TYR B O 1
ATOM 2726 N N . PRO B 1 165 ? 11.375 20.906 5.578 1 59.5 165 PRO B N 1
ATOM 2727 C CA . PRO B 1 165 ? 10.797 21.812 6.57 1 59.5 165 PRO B CA 1
ATOM 2728 C C . PRO B 1 165 ? 10.141 21.062 7.734 1 59.5 165 PRO B C 1
ATOM 2730 O O . PRO B 1 165 ? 9.25 20.234 7.52 1 59.5 165 PRO B O 1
ATOM 2733 N N . SER B 1 166 ? 10.977 20.516 8.508 1 54.41 166 SER B N 1
ATOM 2734 C CA . SER B 1 166 ? 10.398 19.938 9.711 1 54.41 166 SER B CA 1
ATOM 2735 C C . SER B 1 166 ? 9.695 21 10.555 1 54.41 166 SER B C 1
ATOM 2737 O O . SER B 1 166 ? 10.062 22.172 10.508 1 54.41 166 SER B O 1
ATOM 2739 N N . SER B 1 167 ? 8.391 20.906 10.812 1 47.53 167 SER B N 1
ATOM 2740 C CA . SER B 1 167 ? 7.711 21.859 11.68 1 47.53 167 SER B CA 1
ATOM 2741 C C . SER B 1 167 ? 8.586 22.25 12.867 1 47.53 167 SER B C 1
ATOM 2743 O O . SER B 1 167 ? 8.18 23.062 13.695 1 47.53 167 SER B O 1
ATOM 2745 N N . GLY B 1 168 ? 9.5 21.562 13.266 1 41.81 168 GLY B N 1
ATOM 2746 C CA . GLY B 1 168 ? 10.172 22 14.484 1 41.81 168 GLY B CA 1
ATOM 2747 C C . GLY B 1 168 ? 10.852 23.344 14.352 1 41.81 168 GLY B C 1
ATOM 2748 O O . GLY B 1 168 ? 11.555 23.781 15.266 1 41.81 168 GLY B O 1
ATOM 2749 N N . GLY B 1 169 ? 11 23.875 13.203 1 40.59 169 GLY B N 1
ATOM 2750 C CA . GLY B 1 169 ? 11.898 25.016 13.32 1 40.59 169 GLY B CA 1
ATOM 2751 C C . GLY B 1 169 ? 11.32 26.156 14.133 1 40.59 169 GLY B C 1
ATOM 2752 O O . GLY B 1 169 ? 11.75 27.297 13.992 1 40.59 169 GLY B O 1
ATOM 2753 N N . ASN B 1 170 ? 10.156 25.938 14.773 1 37.41 170 ASN B N 1
ATOM 2754 C CA . ASN B 1 170 ? 9.898 27.062 15.672 1 37.41 170 ASN B CA 1
ATOM 2755 C C . ASN B 1 170 ? 11.039 27.25 16.672 1 37.41 170 ASN B C 1
ATOM 2757 O O . ASN B 1 170 ? 10.891 27.969 17.656 1 37.41 170 ASN B O 1
ATOM 2761 N N . THR B 1 171 ? 11.938 26.391 16.719 1 37.41 171 THR B N 1
ATOM 2762 C CA . THR B 1 171 ? 12.875 26.594 17.812 1 37.41 171 THR B CA 1
ATOM 2763 C C . THR B 1 171 ? 13.75 27.828 17.562 1 37.41 171 THR B C 1
ATOM 2765 O O . THR B 1 171 ? 14.609 28.156 18.375 1 37.41 171 THR B O 1
ATOM 2768 N N . ALA B 1 172 ? 13.797 28.297 16.359 1 37.5 172 ALA B N 1
ATOM 2769 C CA . ALA B 1 172 ? 14.836 29.312 16.234 1 37.5 172 ALA B CA 1
ATOM 2770 C C . ALA B 1 172 ? 14.477 30.562 17.047 1 37.5 172 ALA B C 1
ATOM 2772 O O . ALA B 1 172 ? 15.359 31.344 17.422 1 37.5 172 ALA B O 1
ATOM 2773 N N . GLN B 1 173 ? 13.172 30.922 17.125 1 37.31 173 GLN B N 1
ATOM 2774 C CA . GLN B 1 173 ? 13.008 32.312 17.547 1 37.31 173 GLN B CA 1
ATOM 2775 C C . GLN B 1 173 ? 13.328 32.5 19.016 1 37.31 173 GLN B C 1
ATOM 2777 O O . GLN B 1 173 ? 13.227 33.594 19.562 1 37.31 173 GLN B O 1
ATOM 2782 N N . LYS B 1 174 ? 13.445 31.375 19.797 1 41 174 LYS B N 1
ATOM 2783 C CA . LYS B 1 174 ? 13.523 31.766 21.203 1 41 174 LYS B CA 1
ATOM 2784 C C . LYS B 1 174 ? 14.859 32.438 21.516 1 41 174 LYS B C 1
ATOM 2786 O O . LYS B 1 174 ? 15.07 32.938 22.625 1 41 174 LYS B O 1
ATOM 2791 N N . LYS B 1 175 ? 15.867 32.062 20.828 1 41.78 175 LYS B N 1
ATOM 2792 C CA . LYS B 1 175 ? 17.062 32.375 21.594 1 41.78 175 LYS B CA 1
ATOM 2793 C C . LYS B 1 175 ? 17.344 33.875 21.625 1 41.78 175 LYS B C 1
ATOM 2795 O O . LYS B 1 175 ? 18.297 34.312 22.281 1 41.78 175 LYS B O 1
ATOM 2800 N N . LYS B 1 176 ? 16.906 34.594 20.641 1 40.28 176 LYS B N 1
ATOM 2801 C CA . LYS B 1 176 ? 17.703 35.812 20.625 1 40.28 176 LYS B CA 1
ATOM 2802 C C . LYS B 1 176 ? 17.297 36.75 21.766 1 40.28 176 LYS B C 1
ATOM 2804 O O . LYS B 1 176 ? 17.734 37.906 21.812 1 40.28 176 LYS B O 1
ATOM 2809 N N . THR B 1 177 ? 16.156 36.406 22.453 1 36.78 177 THR B N 1
ATOM 2810 C CA . THR B 1 177 ? 15.828 37.562 23.297 1 36.78 177 THR B CA 1
ATOM 2811 C C . THR B 1 177 ? 16.781 37.625 24.484 1 36.78 177 THR B C 1
ATOM 2813 O O . THR B 1 177 ? 16.625 38.5 25.359 1 36.78 177 THR B O 1
ATOM 2816 N N . ARG B 1 178 ? 17.859 36.781 24.516 1 31.02 178 ARG B N 1
ATOM 2817 C CA . ARG B 1 178 ? 18.625 37.312 25.656 1 31.02 178 ARG B CA 1
ATOM 2818 C C . ARG B 1 178 ? 19.391 38.562 25.266 1 31.02 178 ARG B C 1
ATOM 2820 O O . ARG B 1 178 ? 19.922 38.656 24.172 1 31.02 178 ARG B O 1
#

Radius of gyration: 24.0 Å; Cα contacts (8 Å, |Δi|>4): 461; chains: 2; bounding box: 56×76×72 Å

Foldseek 3Di:
DVVVVVVVVVVVVVVVVVVCVVVVHDPLQVVLQVVLVVVLVVLLVCCVVPVVVSLLVLLVVLLVLLVVQLVLLVPWPFDPVLNVVSNVLSVQLNVLSVVCVVQVHCVSSLVSLQSSLVVLVCLAPVCCPPVDVGNRGRDDPNSHNSNSNNNSNSVSVSPVPDDRVRVPVVPPDPPDPD/DVVVVVVVVVVVVVVVVVVCVVVVHDPLQVVLQVVLVVVLVVLLVCCVVPVVVSLLVLLVVLLVLLVVQLVLLVPWPFDPVLNVVSNVLSVQLNVLSVVCVVQVHCVSSLVSLQSSLVVLVCLAPVCCPPVDVGNRGRDDPNRHNSNSNNNSNSVSVSPVPDDRPRVPVVVPPPPPPD

Secondary structure (DSSP, 8-state):
-HHHHHHHHHHHHHHHHHHHHHTT--HHHHHHHHHHHHHHHHHHHHHHH-HHHHHHHHHHHHHHHHHHHHHHHHTS---HHHHHHHHHHHHHHHHHHHHHHHHT-HHHHHHHHHHHHHHHHHTSGGGGGS--SS-------TTHHHHHHHHHHHHHHHHHHS----TTGGGSTTGGG-/-HHHHHHHHHHHHHHHHHHHHHTT--HHHHHHHHHHHHHHHHHHHHHHH-HHHHHHHHHHHHHHHHHHHHHHHHTS---HHHHHHHHHHHHHHHHHHHHHHHHT-HHHHHHHHHHHHHHHHHTSGGGGGS--SS-------TTHHHHHHHHHHHHHHHHHHS----GGGGGGGGGGG-

Nearest PDB structures (foldseek):
  2rld-assembly1_E  TM=5.300E-01  e=2.319E+00  Bacteroides thetaiotaomicron VPI-5482
  2rld-assembly1_B  TM=4.729E-01  e=5.176E+00  Bacteroides thetaiotaomicron VPI-5482
  2rld-assembly1_E  TM=5.302E-01  e=2.762E+00  Bacteroides thetaiotaomicron VPI-5482
  2rld-assembly1_B  TM=4.856E-01  e=6.191E+00  Bacteroides thetaiotaomicron VPI-5482

Solvent-accessible surface area (backbone atoms only — not comparable to full-atom values): 17947 Å² total; per-residue (Å²): 116,70,64,61,52,48,51,49,50,51,47,49,51,48,49,49,47,51,52,24,54,74,64,71,44,52,74,44,30,51,52,13,42,51,51,20,54,61,55,41,49,61,50,55,54,29,42,74,75,37,45,68,59,37,49,51,45,50,32,32,48,44,13,16,48,24,15,25,47,36,18,21,28,72,58,28,87,37,53,70,67,54,41,49,51,40,44,52,50,23,50,52,32,36,50,22,24,44,48,12,62,75,63,43,37,65,62,41,39,31,52,31,27,45,53,49,16,52,54,30,48,58,54,23,78,73,31,63,72,39,82,47,100,54,82,63,43,46,54,67,62,70,26,47,26,50,13,44,26,52,35,21,47,49,54,29,50,48,57,71,75,44,90,66,90,35,78,67,68,72,69,63,78,75,62,68,82,110,114,68,66,62,52,50,51,50,51,50,44,48,52,46,50,50,47,51,54,25,53,74,65,70,42,50,74,44,30,51,51,12,40,51,52,22,54,62,55,42,50,59,50,55,53,30,42,75,77,38,44,69,59,37,50,54,45,52,33,32,49,46,14,17,48,24,15,26,48,36,17,20,29,72,59,29,87,38,52,71,67,55,41,50,51,38,45,52,52,24,51,53,32,38,50,22,25,43,48,14,62,74,63,42,36,66,64,40,39,33,52,31,28,45,52,49,16,52,53,30,48,61,55,23,78,73,31,62,72,39,82,45,99,54,84,64,44,46,53,67,64,72,25,47,25,49,13,43,26,52,34,22,47,50,54,27,50,48,58,71,75,43,90,68,91,37,77,66,66,70,63,63,73,66,62,68,78,110